Protein AF-A0A9W7L8W1-F1 (afdb_monomer)

Nearest PDB structures (foldseek):
  2pl2-assembly1_B  TM=4.412E-01  e=6.191E-02  Thermus thermophilus HB27
  3urz-assembly1_A  TM=3.511E-01  e=3.764E-01  Bacteroides ovatus ATCC 8483
  7mqa-assembly1_LP  TM=4.045E-01  e=1.669E+00  Homo sapiens
  7mq8-assembly1_LP  TM=3.317E-01  e=1.595E+00  Homo sapiens
  6xss-assembly1_A  TM=3.324E-01  e=4.304E+00  synthetic construct

Radius of gyration: 24.94 Å; Cα contacts (8 Å, |Δi|>4): 278; chains: 1; bounding box: 99×37×66 Å

Solvent-accessible surface area (backbone atoms only — not comparable to full-atom values): 12724 Å² total; per-residue (Å²): 138,84,82,84,84,82,84,79,81,94,82,85,88,86,86,85,85,76,86,76,77,72,82,76,53,65,66,60,54,40,50,50,50,16,48,43,28,36,64,75,62,61,30,25,57,61,12,26,57,37,45,68,72,42,82,90,55,42,91,48,55,65,41,20,52,20,18,43,63,52,66,39,17,62,61,13,29,54,38,36,57,46,26,37,77,78,46,74,48,52,35,61,52,43,53,50,28,49,31,18,42,20,64,60,37,78,84,48,53,74,72,42,64,81,63,49,65,84,25,87,67,34,86,51,62,60,43,37,53,48,54,49,48,54,53,55,45,70,72,45,90,44,73,69,59,32,53,49,52,55,52,54,54,57,59,74,43,70,90,53,53,49,58,51,41,24,52,45,27,38,54,51,13,45,50,24,59,27,66,70,60,58,48,93,89,52,36,23,67,58,24,38,52,50,17,56,65,26,68,45,35,47,52,25,52,52,31,44,77,69,73,38,84,82,31,56,66,68,54,38,52,49,51,43,52,60,76,72,112

Structure (mmCIF, N/CA/C/O backbone):
data_AF-A0A9W7L8W1-F1
#
_entry.id   AF-A0A9W7L8W1-F1
#
loop_
_atom_site.group_PDB
_atom_site.id
_atom_site.type_symbol
_atom_site.label_atom_id
_atom_site.label_alt_id
_atom_site.label_comp_id
_atom_site.label_asym_id
_atom_site.label_entity_id
_atom_site.label_seq_id
_atom_site.pdbx_PDB_ins_code
_atom_site.Cartn_x
_atom_site.Cartn_y
_atom_site.Cartn_z
_atom_site.occupancy
_atom_site.B_iso_or_equiv
_atom_site.auth_seq_id
_atom_site.auth_comp_id
_atom_site.auth_asym_id
_atom_site.auth_atom_id
_atom_site.pdbx_PDB_model_num
ATOM 1 N N . MET A 1 1 ? 77.232 10.282 -46.678 1.00 44.06 1 MET A N 1
ATOM 2 C CA . MET A 1 1 ? 76.289 10.206 -45.542 1.00 44.06 1 MET A CA 1
ATOM 3 C C . MET A 1 1 ? 74.908 10.545 -46.075 1.00 44.06 1 MET A C 1
ATOM 5 O O . MET A 1 1 ? 74.635 11.700 -46.360 1.00 44.06 1 MET A O 1
ATOM 9 N N . THR A 1 2 ? 74.105 9.524 -46.349 1.00 40.34 2 THR A N 1
ATOM 10 C CA . THR A 1 2 ? 72.733 9.606 -46.870 1.00 40.34 2 THR A CA 1
ATOM 11 C C . THR A 1 2 ? 71.745 9.760 -45.709 1.00 40.34 2 THR A C 1
ATOM 13 O O . THR A 1 2 ? 71.853 8.989 -44.756 1.00 40.34 2 THR A O 1
ATOM 16 N N . PRO A 1 3 ? 70.764 10.680 -45.752 1.00 49.34 3 PRO A N 1
ATOM 17 C CA . PRO A 1 3 ? 69.624 10.611 -44.853 1.00 49.34 3 PRO A CA 1
ATOM 18 C C . PRO A 1 3 ? 68.496 9.815 -45.524 1.00 49.34 3 PRO A C 1
ATOM 20 O O . PRO A 1 3 ? 68.076 10.115 -46.642 1.00 49.34 3 PRO A O 1
ATOM 23 N N . LEU A 1 4 ? 68.033 8.769 -44.841 1.00 42.44 4 LEU A N 1
ATOM 24 C CA . LEU A 1 4 ? 66.832 8.016 -45.196 1.00 42.44 4 LEU A CA 1
ATOM 25 C C . LEU A 1 4 ? 65.600 8.937 -45.119 1.00 42.44 4 LEU A C 1
ATOM 27 O O . LEU A 1 4 ? 65.299 9.474 -44.053 1.00 42.44 4 LEU A O 1
ATOM 31 N N . LEU A 1 5 ? 64.853 9.055 -46.220 1.00 43.47 5 LEU A N 1
ATOM 32 C CA . LEU A 1 5 ? 63.448 9.462 -46.197 1.00 43.47 5 LEU A CA 1
ATOM 33 C C . LEU A 1 5 ? 62.615 8.289 -45.654 1.00 43.47 5 LEU A C 1
ATOM 35 O O . LEU A 1 5 ? 62.534 7.248 -46.304 1.00 43.47 5 LEU A O 1
ATOM 39 N N . TYR A 1 6 ? 61.966 8.463 -44.503 1.00 41.06 6 TYR A N 1
ATOM 40 C CA . TYR A 1 6 ? 60.865 7.597 -44.077 1.00 41.06 6 TYR A CA 1
ATOM 41 C C . TYR A 1 6 ? 59.539 8.222 -44.519 1.00 41.06 6 TYR A C 1
ATOM 43 O O . TYR A 1 6 ? 59.112 9.247 -43.993 1.00 41.06 6 TYR A O 1
ATOM 51 N N . ILE A 1 7 ? 58.900 7.592 -45.502 1.00 44.59 7 ILE A N 1
ATOM 52 C CA . ILE A 1 7 ? 57.507 7.836 -45.883 1.00 44.59 7 ILE A CA 1
ATOM 53 C C . ILE A 1 7 ? 56.640 7.002 -44.930 1.00 44.59 7 ILE A C 1
ATOM 55 O O . ILE A 1 7 ? 56.707 5.775 -44.953 1.00 44.59 7 ILE A O 1
ATOM 59 N N . LEU A 1 8 ? 55.848 7.658 -44.079 1.00 41.31 8 LEU A N 1
ATOM 60 C CA . LEU A 1 8 ? 54.771 7.015 -43.317 1.00 41.31 8 LEU A CA 1
ATOM 61 C C . LEU A 1 8 ? 53.505 6.918 -44.194 1.00 41.31 8 LEU A C 1
ATOM 63 O O . LEU A 1 8 ? 53.200 7.875 -44.911 1.00 41.31 8 LEU A O 1
ATOM 67 N N . PRO A 1 9 ? 52.758 5.798 -44.157 1.00 42.72 9 PRO A N 1
ATOM 68 C CA . PRO A 1 9 ? 51.544 5.627 -44.948 1.00 42.72 9 PRO A CA 1
ATOM 69 C C . PRO A 1 9 ? 50.349 6.380 -44.327 1.00 42.72 9 PRO A C 1
ATOM 71 O O . PRO A 1 9 ? 50.259 6.490 -43.102 1.00 42.72 9 PRO A O 1
ATOM 74 N N . PRO A 1 10 ? 49.389 6.860 -45.141 1.00 51.00 10 PRO A N 1
ATOM 75 C CA . PRO A 1 10 ? 48.219 7.582 -44.666 1.00 51.00 10 PRO A CA 1
ATOM 76 C C . PRO A 1 10 ? 47.071 6.600 -44.420 1.00 51.00 10 PRO A C 1
ATOM 78 O O . PRO A 1 10 ? 46.218 6.429 -45.277 1.00 51.00 10 PRO A O 1
ATOM 81 N N . PHE A 1 11 ? 47.026 5.932 -43.271 1.00 47.84 11 PHE A N 1
ATOM 82 C CA . PHE A 1 11 ? 45.830 5.181 -42.872 1.00 47.84 11 PHE A CA 1
ATOM 83 C C . PHE A 1 11 ? 45.733 5.122 -41.353 1.00 47.84 11 PHE A C 1
ATOM 85 O O . PHE A 1 11 ? 46.395 4.303 -40.730 1.00 47.84 11 PHE A O 1
ATOM 92 N N . LEU A 1 12 ? 44.923 6.017 -40.778 1.00 43.88 12 LEU A N 1
ATOM 93 C CA . LEU A 1 12 ? 44.111 5.807 -39.566 1.00 43.88 12 LEU A CA 1
ATOM 94 C C . LEU A 1 12 ? 43.339 7.097 -39.240 1.00 43.88 12 LEU A C 1
ATOM 96 O O . LEU A 1 12 ? 43.462 7.700 -38.180 1.00 43.88 12 LEU A O 1
ATOM 100 N N . LEU A 1 13 ? 42.517 7.527 -40.194 1.00 51.22 13 LEU A N 1
ATOM 101 C CA . LEU A 1 13 ? 41.345 8.352 -39.923 1.00 51.22 13 LEU A CA 1
ATOM 102 C C . LEU A 1 13 ? 40.162 7.412 -40.129 1.00 51.22 13 LEU A C 1
ATOM 104 O O . LEU A 1 13 ? 39.875 7.098 -41.276 1.00 51.22 13 LEU A O 1
ATOM 108 N N . LEU A 1 14 ? 39.597 6.890 -39.033 1.00 49.00 14 LEU A N 1
ATOM 109 C CA . LEU A 1 14 ? 38.278 6.236 -38.889 1.00 49.00 14 LEU A CA 1
ATOM 110 C C . LEU A 1 14 ? 38.335 5.221 -37.736 1.00 49.00 14 LEU A C 1
ATOM 112 O O . LEU A 1 14 ? 38.478 4.031 -37.981 1.00 49.00 14 LEU A O 1
ATOM 116 N N . CYS A 1 15 ? 38.241 5.682 -36.484 1.00 43.81 15 CYS A N 1
ATOM 117 C CA . CYS A 1 15 ? 37.556 4.935 -35.414 1.00 43.81 15 CYS A CA 1
ATOM 118 C C . CYS A 1 15 ? 37.461 5.764 -34.119 1.00 43.81 15 CYS A C 1
ATOM 120 O O . CYS A 1 15 ? 37.978 5.379 -33.077 1.00 43.81 15 CYS A O 1
ATOM 122 N N . THR A 1 16 ? 36.828 6.936 -34.158 1.00 44.97 16 THR A N 1
ATOM 123 C CA . THR A 1 16 ? 36.435 7.638 -32.916 1.00 44.97 16 THR A CA 1
ATOM 124 C C . THR A 1 16 ? 34.926 7.829 -32.794 1.00 44.97 16 THR A C 1
ATOM 126 O O . THR A 1 16 ? 34.461 8.476 -31.863 1.00 44.97 16 THR A O 1
ATOM 129 N N . THR A 1 17 ? 34.135 7.203 -33.671 1.00 48.69 17 THR A N 1
ATOM 130 C CA . THR A 1 17 ? 32.667 7.333 -33.704 1.00 48.69 17 THR A CA 1
ATOM 131 C C . THR A 1 17 ? 31.898 6.101 -33.216 1.00 48.69 17 THR A C 1
ATOM 133 O O . THR A 1 17 ? 30.705 5.993 -33.474 1.00 48.69 17 THR A O 1
ATOM 136 N N . THR A 1 18 ? 32.527 5.187 -32.470 1.00 44.28 18 THR A N 1
ATOM 137 C CA . THR A 1 18 ? 31.855 3.960 -31.975 1.00 44.28 18 THR A CA 1
ATOM 138 C C . THR A 1 18 ? 32.047 3.662 -30.487 1.00 44.28 18 THR A C 1
ATOM 140 O O . THR A 1 18 ? 31.684 2.585 -30.031 1.00 44.28 18 THR A O 1
ATOM 143 N N . TYR A 1 19 ? 32.536 4.621 -29.696 1.00 39.69 19 TYR A N 1
ATOM 144 C CA . TYR A 1 19 ? 32.695 4.477 -28.237 1.00 39.69 19 TYR A CA 1
ATOM 145 C C . TYR A 1 19 ? 31.680 5.289 -27.413 1.00 39.69 19 TYR A C 1
ATOM 147 O O . TYR A 1 19 ? 31.926 5.614 -26.257 1.00 39.69 19 TYR A O 1
ATOM 155 N N . ALA A 1 20 ? 30.524 5.611 -27.999 1.00 39.53 20 ALA A N 1
ATOM 156 C CA . ALA A 1 20 ? 29.420 6.280 -27.306 1.00 39.53 20 ALA A CA 1
ATOM 157 C C . ALA A 1 20 ? 28.063 5.579 -27.512 1.00 39.53 20 ALA A C 1
ATOM 159 O O . ALA A 1 20 ? 27.013 6.203 -27.389 1.00 39.53 20 ALA A O 1
ATOM 160 N N . LEU A 1 21 ? 28.059 4.268 -27.782 1.00 40.59 21 LEU A N 1
ATOM 161 C CA . LEU A 1 21 ? 26.908 3.432 -27.434 1.00 40.59 21 LEU A CA 1
ATOM 162 C C . LEU A 1 21 ? 26.978 3.199 -25.924 1.00 40.59 21 LEU A C 1
ATOM 164 O O . LEU A 1 21 ? 27.575 2.242 -25.441 1.00 40.59 21 LEU A O 1
ATOM 168 N N . SER A 1 22 ? 26.435 4.176 -25.197 1.00 49.28 22 SER A N 1
ATOM 169 C CA . SER A 1 22 ? 25.956 4.044 -23.823 1.00 49.28 22 SER A CA 1
ATOM 170 C C . SER A 1 22 ? 25.424 2.629 -23.611 1.00 49.28 22 SER A C 1
ATOM 172 O O . SER A 1 22 ? 24.439 2.258 -24.245 1.00 49.28 22 SER A O 1
ATOM 174 N N . LEU A 1 23 ? 26.092 1.842 -22.766 1.00 49.25 23 LEU A N 1
ATOM 175 C CA . LEU A 1 23 ? 25.652 0.508 -22.365 1.00 49.25 23 LEU A CA 1
ATOM 176 C C . LEU A 1 23 ? 24.278 0.642 -21.697 1.00 49.25 23 LEU A C 1
ATOM 178 O O . LEU A 1 23 ? 24.193 0.917 -20.499 1.00 49.25 23 LEU A O 1
ATOM 182 N N . SER A 1 24 ? 23.199 0.495 -22.465 1.00 62.34 24 SER A N 1
ATOM 183 C CA . SER A 1 24 ? 21.874 0.289 -21.899 1.00 62.34 24 SER A CA 1
ATOM 184 C C . SER A 1 24 ? 21.938 -0.978 -21.053 1.00 62.34 24 SER A C 1
ATOM 186 O O . SER A 1 24 ? 22.414 -2.016 -21.508 1.00 62.34 24 SER A O 1
ATOM 188 N N . ASN A 1 25 ? 21.528 -0.886 -19.789 1.00 81.50 25 ASN A N 1
ATOM 189 C CA . ASN A 1 25 ? 21.299 -2.059 -18.956 1.00 81.50 25 ASN A CA 1
ATOM 190 C C . ASN A 1 25 ? 19.835 -2.463 -19.180 1.00 81.50 25 ASN A C 1
ATOM 192 O O . ASN A 1 25 ? 18.959 -1.787 -18.630 1.00 81.50 25 ASN A O 1
ATOM 196 N N . PRO A 1 26 ? 19.543 -3.519 -19.965 1.00 81.00 26 PRO A N 1
ATOM 197 C CA . PRO A 1 26 ? 18.170 -3.840 -20.351 1.00 81.00 26 PRO A CA 1
ATOM 198 C C . PRO A 1 26 ? 17.268 -4.069 -19.135 1.00 81.00 26 PRO A C 1
ATOM 200 O O . PRO A 1 26 ? 16.121 -3.640 -19.130 1.00 81.00 26 PRO A O 1
ATOM 203 N N . SER A 1 27 ? 17.801 -4.640 -18.049 1.00 90.56 27 SER A N 1
ATOM 204 C CA . SER A 1 27 ? 17.050 -4.831 -16.803 1.00 90.56 27 SER A CA 1
ATOM 205 C C . SER A 1 27 ? 16.648 -3.507 -16.147 1.00 90.56 27 SER A C 1
ATOM 207 O O . SER A 1 27 ? 15.552 -3.399 -15.604 1.00 90.56 27 SER A O 1
ATOM 209 N N . ALA A 1 28 ? 17.502 -2.480 -16.205 1.00 92.00 28 ALA A N 1
ATOM 210 C CA . ALA A 1 28 ? 17.177 -1.160 -15.662 1.00 92.00 28 ALA A CA 1
ATOM 211 C C . ALA A 1 28 ? 16.111 -0.445 -16.509 1.00 92.00 28 ALA A C 1
ATOM 213 O O . ALA A 1 28 ? 15.228 0.219 -15.967 1.00 92.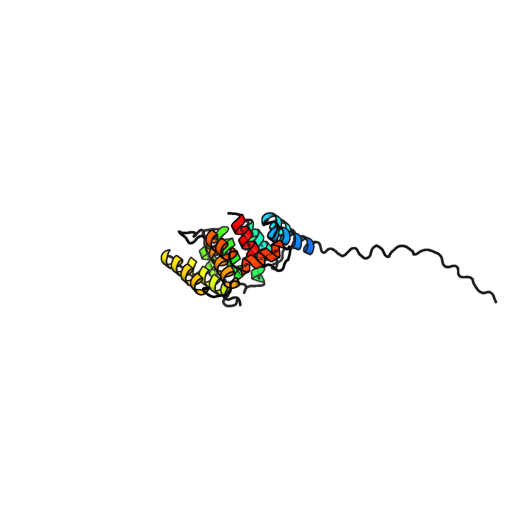00 28 ALA A O 1
ATOM 214 N N . GLU A 1 29 ? 16.161 -0.606 -17.833 1.00 94.88 29 GLU A N 1
ATOM 215 C CA . GLU A 1 29 ? 15.157 -0.057 -18.750 1.00 94.88 29 GLU A CA 1
ATOM 216 C C . GLU A 1 29 ? 13.801 -0.746 -18.596 1.00 94.88 29 GLU A C 1
ATOM 218 O O . GLU A 1 29 ? 12.775 -0.068 -18.517 1.00 94.88 29 GLU A O 1
ATOM 223 N N . THR A 1 30 ? 13.793 -2.074 -18.478 1.00 96.81 30 THR A N 1
ATOM 224 C CA . THR A 1 30 ? 12.586 -2.857 -18.200 1.00 96.81 30 THR A CA 1
ATOM 225 C C . THR A 1 30 ? 11.994 -2.489 -16.845 1.00 96.81 30 THR A C 1
ATOM 227 O O . THR A 1 30 ? 10.795 -2.238 -16.762 1.00 96.81 30 THR A O 1
ATOM 230 N N . TYR A 1 31 ? 12.815 -2.365 -15.795 1.00 96.44 31 TYR A N 1
ATOM 231 C CA . TYR A 1 31 ? 12.348 -1.919 -14.479 1.00 96.44 31 TYR A CA 1
ATOM 232 C C . TYR A 1 31 ? 11.708 -0.526 -14.542 1.00 96.44 31 TYR A C 1
ATOM 234 O O . TYR A 1 31 ? 10.627 -0.314 -13.995 1.00 96.44 31 TYR A O 1
ATOM 242 N N . ARG A 1 32 ? 12.344 0.427 -15.239 1.00 95.88 32 ARG A N 1
ATOM 243 C CA . ARG A 1 32 ? 11.785 1.773 -15.431 1.00 95.88 32 ARG A CA 1
ATOM 244 C C . ARG A 1 32 ? 10.472 1.730 -16.209 1.00 95.88 32 ARG A C 1
ATOM 246 O O . ARG A 1 32 ? 9.544 2.442 -15.854 1.00 95.88 32 ARG A O 1
ATOM 253 N N . SER A 1 33 ? 10.379 0.885 -17.230 1.00 97.44 33 SER A N 1
ATOM 254 C CA . SER A 1 33 ? 9.149 0.716 -18.011 1.00 97.44 33 SER A CA 1
ATOM 255 C C . SER A 1 33 ? 8.026 0.114 -17.162 1.00 97.44 33 SER A C 1
ATOM 257 O O . SER A 1 33 ? 6.894 0.574 -17.240 1.00 97.44 33 SER A O 1
ATOM 259 N N . ALA A 1 34 ? 8.340 -0.858 -16.298 1.00 97.94 34 ALA A N 1
ATOM 260 C CA . ALA A 1 34 ? 7.384 -1.426 -15.348 1.00 97.94 34 ALA A CA 1
ATOM 261 C C . ALA A 1 34 ? 6.878 -0.369 -14.354 1.00 97.94 34 ALA A C 1
ATOM 263 O O . ALA A 1 34 ? 5.677 -0.269 -14.108 1.00 97.94 34 ALA A O 1
ATOM 264 N N . TYR A 1 35 ? 7.788 0.462 -13.835 1.00 97.19 35 TYR A N 1
ATOM 265 C CA . TYR A 1 35 ? 7.440 1.596 -12.982 1.00 97.19 35 TYR A CA 1
ATOM 266 C C . TYR A 1 35 ? 6.547 2.602 -13.719 1.00 97.19 35 TYR A C 1
ATOM 268 O O . TYR A 1 35 ? 5.539 3.029 -13.164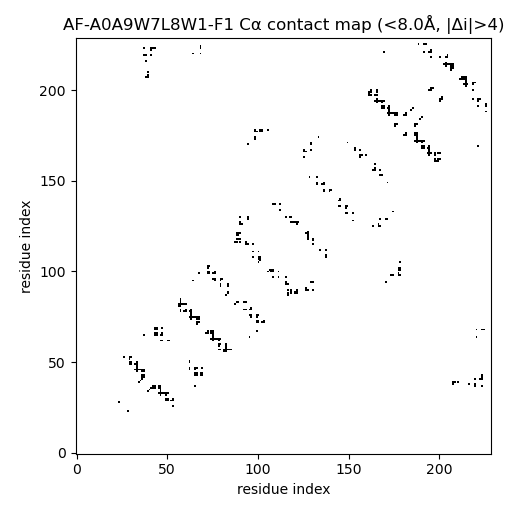 1.00 97.19 35 TYR A O 1
ATOM 276 N N . ASP A 1 36 ? 6.879 2.956 -14.964 1.00 96.88 36 ASP A N 1
ATOM 277 C CA . ASP A 1 36 ? 6.098 3.899 -15.769 1.00 96.88 36 ASP A CA 1
ATOM 278 C C . ASP A 1 36 ? 4.676 3.367 -16.035 1.00 96.88 36 ASP A C 1
ATOM 280 O O . ASP A 1 36 ? 3.706 4.113 -15.880 1.00 96.88 36 ASP A O 1
ATOM 284 N N . GLU A 1 37 ? 4.535 2.076 -16.364 1.00 97.81 37 GLU A N 1
ATOM 285 C CA . GLU A 1 37 ? 3.226 1.430 -16.528 1.00 97.81 37 GLU A CA 1
ATOM 286 C C . GLU A 1 37 ? 2.395 1.484 -15.240 1.00 97.81 37 GLU A C 1
ATOM 288 O O . GLU A 1 37 ? 1.201 1.782 -15.286 1.00 97.81 37 GLU A O 1
ATOM 293 N N . PHE A 1 38 ? 3.016 1.236 -14.085 1.00 97.88 38 PHE A N 1
ATOM 294 C CA . PHE A 1 38 ? 2.313 1.244 -12.803 1.00 97.88 38 PHE A CA 1
ATOM 295 C C . PHE A 1 38 ? 1.916 2.660 -12.367 1.00 97.88 38 PHE A C 1
ATOM 297 O O . PHE A 1 38 ? 0.767 2.905 -11.997 1.00 97.88 38 PHE A O 1
ATOM 304 N N . VAL A 1 39 ? 2.875 3.588 -12.408 1.00 96.94 39 VAL A N 1
ATOM 305 C CA . VAL A 1 39 ? 2.757 4.912 -11.788 1.00 96.94 39 VAL A CA 1
ATOM 306 C C . VAL A 1 39 ? 2.083 5.929 -12.694 1.00 96.94 39 VAL A C 1
ATOM 308 O O . VAL A 1 39 ? 1.257 6.702 -12.217 1.00 96.94 39 VAL A O 1
ATOM 311 N N . PHE A 1 40 ? 2.421 5.949 -13.984 1.00 94.75 40 PHE A N 1
ATOM 312 C CA . PHE A 1 40 ? 1.929 6.976 -14.908 1.00 94.75 40 PHE A CA 1
ATOM 313 C C . PHE A 1 40 ? 0.774 6.494 -15.783 1.00 94.75 40 PHE A C 1
ATOM 315 O O . PHE A 1 40 ? -0.070 7.305 -16.158 1.00 94.75 40 PHE A O 1
ATOM 322 N N . ASN A 1 41 ? 0.732 5.200 -16.110 1.00 95.38 41 ASN A N 1
ATOM 323 C CA . ASN A 1 41 ? -0.301 4.647 -16.991 1.00 95.38 41 ASN A CA 1
ATOM 324 C C . ASN A 1 41 ? -1.423 3.928 -16.227 1.00 95.38 41 ASN A C 1
ATOM 326 O O . ASN A 1 41 ? -2.381 3.486 -16.859 1.00 95.38 41 ASN A O 1
ATOM 330 N N . HIS A 1 42 ? -1.311 3.807 -14.897 1.00 96.50 42 HIS A N 1
ATOM 331 C CA . HIS A 1 42 ? -2.256 3.087 -14.033 1.00 96.50 42 HIS A CA 1
ATOM 332 C C . HIS A 1 42 ? -2.592 1.687 -14.567 1.00 96.50 42 HIS A C 1
ATOM 334 O O . HIS A 1 42 ? -3.747 1.257 -14.601 1.00 96.50 42 HIS A O 1
ATOM 340 N N . ASN A 1 43 ? -1.565 0.986 -15.055 1.00 97.50 43 ASN A N 1
ATOM 341 C CA . ASN A 1 43 ? -1.702 -0.305 -15.706 1.00 97.50 43 ASN A CA 1
ATOM 342 C C . ASN A 1 43 ? -0.917 -1.384 -14.947 1.00 97.50 43 ASN A C 1
ATOM 344 O O . ASN A 1 43 ? 0.166 -1.804 -15.370 1.00 97.50 43 ASN A O 1
ATOM 348 N N . PRO A 1 44 ? -1.463 -1.879 -13.822 1.00 97.94 44 PRO A N 1
ATOM 349 C CA . PRO A 1 44 ? -0.759 -2.829 -12.973 1.00 97.94 44 PRO A CA 1
ATOM 350 C C . PRO A 1 44 ? -0.530 -4.175 -13.671 1.00 97.94 44 PRO A C 1
ATOM 352 O O . PRO A 1 44 ? 0.441 -4.860 -13.362 1.00 97.94 44 PRO A O 1
ATOM 355 N N . LYS A 1 45 ? -1.373 -4.545 -14.647 1.00 98.06 45 LYS A N 1
ATOM 356 C CA . LYS A 1 45 ? -1.212 -5.781 -15.429 1.00 98.06 45 LYS A CA 1
ATOM 357 C C . LYS A 1 45 ? 0.013 -5.721 -16.338 1.00 98.06 45 LYS A C 1
ATOM 359 O O . LYS A 1 45 ? 0.815 -6.651 -16.333 1.00 98.06 45 LYS A O 1
ATOM 364 N N . ASN A 1 46 ? 0.185 -4.628 -17.083 1.00 98.38 46 ASN A N 1
ATOM 365 C CA . ASN A 1 46 ? 1.376 -4.446 -17.912 1.00 98.38 46 ASN A CA 1
ATOM 366 C C . ASN A 1 46 ? 2.637 -4.278 -17.059 1.00 98.38 46 ASN A C 1
ATOM 368 O O . ASN A 1 46 ? 3.670 -4.865 -17.378 1.00 98.38 46 ASN A O 1
ATOM 372 N N . ALA A 1 47 ? 2.548 -3.527 -15.957 1.00 98.44 47 ALA A N 1
ATOM 373 C CA . ALA A 1 47 ? 3.652 -3.387 -15.016 1.00 98.44 47 ALA A CA 1
ATOM 374 C C . ALA A 1 47 ? 4.106 -4.748 -14.470 1.00 98.44 47 ALA A C 1
ATOM 376 O O . ALA A 1 47 ? 5.299 -5.044 -14.483 1.00 98.44 47 ALA A O 1
ATOM 377 N N . LEU A 1 48 ? 3.161 -5.600 -14.052 1.00 98.62 48 LEU A N 1
ATOM 378 C CA . LEU A 1 48 ? 3.452 -6.954 -13.586 1.00 98.62 48 LEU A CA 1
ATOM 379 C C . LEU A 1 48 ? 4.153 -7.786 -14.664 1.00 98.62 48 LEU A C 1
ATOM 381 O O . LEU A 1 48 ? 5.187 -8.376 -14.376 1.00 98.62 48 LEU A O 1
ATOM 385 N N . ALA A 1 49 ? 3.655 -7.776 -15.904 1.00 98.56 49 ALA A N 1
ATOM 386 C CA . ALA A 1 49 ? 4.275 -8.518 -17.003 1.00 98.56 49 ALA A CA 1
ATOM 387 C C . ALA A 1 49 ? 5.726 -8.072 -17.271 1.00 98.56 49 ALA A C 1
ATOM 389 O O . ALA A 1 49 ? 6.598 -8.897 -17.546 1.00 98.56 49 ALA A O 1
ATOM 390 N N . LEU A 1 50 ? 6.010 -6.771 -17.155 1.00 98.50 50 LEU A N 1
ATOM 391 C CA . LEU A 1 50 ? 7.369 -6.246 -17.276 1.00 98.50 50 LEU A CA 1
ATOM 392 C C . LEU A 1 50 ? 8.238 -6.656 -16.082 1.00 98.50 50 LEU A C 1
ATOM 394 O O . LEU A 1 50 ? 9.373 -7.089 -16.285 1.00 98.50 50 LEU A O 1
ATOM 398 N N . TYR A 1 51 ? 7.718 -6.592 -14.855 1.00 98.31 51 TYR A N 1
ATOM 399 C CA . TYR A 1 51 ? 8.431 -7.083 -13.675 1.00 98.31 51 TYR A CA 1
ATOM 400 C C . TYR A 1 51 ? 8.715 -8.591 -13.742 1.00 98.31 51 TYR A C 1
ATOM 402 O O . TYR A 1 51 ? 9.802 -9.008 -13.356 1.00 98.31 51 TYR A O 1
ATOM 410 N N . ASP A 1 52 ? 7.795 -9.397 -14.277 1.00 98.06 52 ASP A N 1
ATOM 411 C CA . ASP A 1 52 ? 7.964 -10.844 -14.484 1.00 98.06 52 ASP A CA 1
ATOM 412 C C . ASP A 1 52 ? 9.051 -11.186 -15.509 1.00 98.06 52 ASP A C 1
ATOM 414 O O . ASP A 1 52 ? 9.618 -12.277 -15.474 1.00 98.06 52 ASP A O 1
ATOM 418 N N . SER A 1 53 ? 9.368 -10.256 -16.414 1.00 97.44 53 SER A N 1
ATOM 419 C CA . SER A 1 53 ? 10.463 -10.421 -17.375 1.00 97.44 53 SER A CA 1
ATOM 420 C C . SER A 1 53 ? 11.851 -10.136 -16.783 1.00 97.44 53 SER A C 1
ATOM 422 O O . SER A 1 53 ? 12.866 -10.442 -17.414 1.00 97.44 53 SER A O 1
ATOM 424 N N . LEU A 1 54 ? 11.919 -9.561 -15.576 1.00 96.88 54 LEU A N 1
ATOM 425 C CA . LEU A 1 54 ? 13.171 -9.367 -14.847 1.00 96.88 54 LEU A CA 1
ATOM 426 C C . LEU A 1 54 ? 13.585 -10.659 -14.122 1.00 96.88 54 LEU A C 1
ATOM 428 O O . LEU A 1 54 ? 12.734 -11.472 -13.758 1.00 96.88 54 LEU A O 1
ATOM 432 N N . PRO A 1 55 ? 14.886 -10.851 -13.835 1.00 96.00 55 PRO A N 1
ATOM 433 C CA . PRO A 1 55 ? 15.322 -11.929 -12.956 1.00 96.00 55 PRO A CA 1
ATOM 434 C C . PRO A 1 55 ? 14.603 -11.868 -11.596 1.00 96.00 55 PRO A C 1
ATOM 436 O O . PRO A 1 55 ? 14.544 -10.785 -11.001 1.00 96.00 55 PRO A O 1
ATOM 439 N N . PRO A 1 56 ? 14.104 -13.001 -11.063 1.00 93.69 56 PRO A N 1
ATOM 440 C CA . PRO A 1 56 ? 13.472 -13.032 -9.751 1.00 93.69 56 PRO A CA 1
ATOM 441 C C . PRO A 1 56 ? 14.394 -12.459 -8.675 1.00 93.69 56 PRO A C 1
ATOM 443 O O . PRO A 1 56 ? 15.560 -12.841 -8.568 1.00 93.69 56 PRO A O 1
ATOM 446 N N . SER A 1 57 ? 13.860 -11.559 -7.856 1.00 94.19 57 SER A N 1
ATOM 447 C CA . SER A 1 57 ? 14.610 -10.891 -6.797 1.00 94.19 57 SER A CA 1
ATOM 448 C C . SER A 1 57 ? 13.710 -10.677 -5.584 1.00 94.19 57 SER A C 1
ATOM 450 O O . SER A 1 57 ? 12.554 -10.283 -5.774 1.00 94.19 57 SER A O 1
ATOM 452 N N . PRO A 1 58 ? 14.205 -10.907 -4.353 1.00 92.50 58 PRO A N 1
ATOM 453 C CA . PRO A 1 58 ? 13.435 -10.584 -3.161 1.00 92.50 58 PRO A CA 1
ATOM 454 C C . PRO A 1 58 ? 13.173 -9.074 -3.095 1.00 92.50 58 PRO A C 1
ATOM 456 O O . PRO A 1 58 ? 12.029 -8.683 -2.942 1.00 92.50 58 PRO A O 1
ATOM 459 N N . TYR A 1 59 ? 14.174 -8.251 -3.435 1.00 91.94 59 TYR A N 1
ATOM 460 C CA . TYR A 1 59 ? 14.127 -6.782 -3.418 1.00 91.94 59 TYR A CA 1
ATOM 461 C C . TYR A 1 59 ? 13.160 -6.131 -4.425 1.00 91.94 59 TYR A C 1
ATOM 463 O O . TYR A 1 59 ? 13.123 -4.905 -4.529 1.00 91.94 59 TYR A O 1
ATOM 471 N N . LEU A 1 60 ? 12.428 -6.918 -5.221 1.00 94.50 60 LEU A N 1
ATOM 472 C CA . LEU A 1 60 ? 11.482 -6.429 -6.225 1.00 94.50 60 LEU A CA 1
ATOM 473 C C . LEU A 1 60 ? 10.061 -6.340 -5.646 1.00 94.50 60 LEU A C 1
ATOM 475 O O . LEU A 1 60 ? 9.098 -6.843 -6.224 1.00 94.50 60 LEU A O 1
ATOM 479 N N . TRP A 1 61 ? 9.916 -5.707 -4.485 1.00 93.38 61 TRP A N 1
ATOM 480 C CA . TRP A 1 61 ? 8.637 -5.576 -3.779 1.00 93.38 61 TRP A CA 1
ATOM 481 C C . TRP A 1 61 ? 7.554 -4.864 -4.615 1.00 93.38 61 TRP A C 1
ATOM 483 O O . TRP A 1 61 ? 6.369 -5.174 -4.475 1.00 93.38 61 TRP A O 1
ATOM 493 N N . GLN A 1 62 ? 7.929 -3.997 -5.571 1.00 96.94 62 GLN A N 1
ATOM 494 C CA . GLN A 1 62 ? 6.980 -3.360 -6.501 1.00 96.94 62 GLN A CA 1
ATOM 495 C C . GLN A 1 62 ? 6.232 -4.384 -7.359 1.00 96.94 62 GLN A C 1
ATOM 497 O O . GLN A 1 62 ? 5.063 -4.174 -7.678 1.00 96.94 62 GLN A O 1
ATOM 502 N N . ARG A 1 63 ? 6.865 -5.520 -7.688 1.00 98.06 63 ARG A N 1
ATOM 503 C CA . ARG A 1 63 ? 6.209 -6.630 -8.390 1.00 98.06 63 ARG A CA 1
ATOM 504 C C . ARG A 1 63 ? 5.056 -7.202 -7.569 1.00 98.06 63 ARG A C 1
ATOM 506 O O . ARG A 1 63 ? 4.009 -7.506 -8.131 1.00 98.06 63 ARG A O 1
ATOM 513 N N . GLY A 1 64 ? 5.224 -7.312 -6.250 1.00 97.81 64 GLY A N 1
ATOM 514 C CA . GLY A 1 64 ? 4.188 -7.807 -5.341 1.00 97.81 64 GLY A CA 1
ATOM 515 C C . GLY A 1 64 ? 2.981 -6.872 -5.298 1.00 97.81 64 GLY A C 1
ATOM 516 O O . GLY A 1 64 ? 1.840 -7.320 -5.395 1.00 97.81 64 GLY A O 1
ATOM 517 N N . LEU A 1 65 ? 3.229 -5.561 -5.256 1.00 98.12 65 LEU A N 1
ATOM 518 C CA . LEU A 1 65 ? 2.179 -4.539 -5.301 1.00 98.12 65 LEU A CA 1
ATOM 519 C C . LEU A 1 65 ? 1.481 -4.478 -6.667 1.00 98.12 65 LEU A C 1
ATOM 521 O O . LEU A 1 65 ? 0.254 -4.376 -6.721 1.00 98.12 65 LEU A O 1
ATOM 525 N N . ALA A 1 66 ? 2.234 -4.600 -7.766 1.00 98.38 66 ALA A N 1
ATOM 526 C CA . ALA A 1 66 ? 1.677 -4.711 -9.113 1.00 98.38 66 ALA A CA 1
ATOM 527 C C . ALA A 1 66 ? 0.778 -5.947 -9.244 1.00 98.38 66 ALA A C 1
ATOM 529 O O . ALA A 1 66 ? -0.346 -5.831 -9.729 1.00 98.38 66 ALA A O 1
ATOM 530 N N . ALA A 1 67 ? 1.220 -7.098 -8.729 1.00 98.44 67 ALA A N 1
ATOM 531 C CA . ALA A 1 67 ? 0.423 -8.318 -8.677 1.00 98.44 67 ALA A CA 1
ATOM 532 C C . ALA A 1 67 ? -0.869 -8.135 -7.869 1.00 98.44 67 ALA A C 1
ATOM 534 O O . ALA A 1 67 ? -1.949 -8.464 -8.364 1.00 98.44 67 ALA A O 1
ATOM 535 N N . TYR A 1 68 ? -0.793 -7.532 -6.679 1.00 97.94 68 TYR A N 1
ATOM 536 C CA . TYR A 1 68 ? -1.974 -7.236 -5.865 1.00 97.94 68 TYR A CA 1
ATOM 537 C C . TYR A 1 68 ? -2.975 -6.348 -6.621 1.00 97.94 68 TYR A C 1
ATOM 539 O O . TYR A 1 68 ? -4.150 -6.700 -6.755 1.00 97.94 68 TYR A O 1
ATOM 547 N N . CYS A 1 69 ? -2.502 -5.240 -7.200 1.00 97.50 69 CYS A N 1
ATOM 548 C CA . CYS A 1 69 ? -3.338 -4.309 -7.962 1.00 97.50 69 CYS A CA 1
ATOM 549 C C . CYS A 1 69 ? -3.893 -4.933 -9.253 1.00 97.50 69 CYS A C 1
ATOM 551 O O . CYS A 1 69 ? -4.990 -4.577 -9.681 1.00 97.50 69 CYS A O 1
ATOM 553 N N . ALA A 1 70 ? -3.188 -5.896 -9.854 1.00 97.44 70 ALA A N 1
ATOM 554 C CA . ALA A 1 70 ? -3.653 -6.678 -10.999 1.00 97.44 70 ALA A CA 1
ATOM 555 C C . ALA A 1 70 ? -4.675 -7.768 -10.614 1.00 97.44 70 ALA A C 1
AT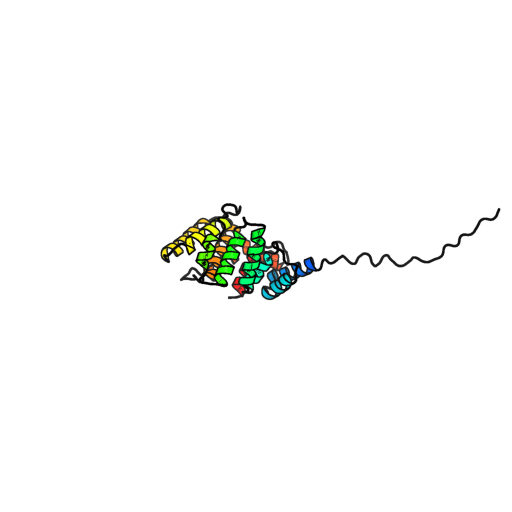OM 557 O O . ALA A 1 70 ? -5.390 -8.274 -11.481 1.00 97.44 70 ALA A O 1
ATOM 558 N N . GLY A 1 71 ? -4.838 -8.070 -9.319 1.00 95.94 71 GLY A N 1
ATOM 559 C CA . GLY A 1 71 ? -5.696 -9.149 -8.812 1.00 95.94 71 GLY A CA 1
ATOM 560 C C . GLY A 1 71 ? -5.030 -10.526 -8.835 1.00 95.94 71 GLY A C 1
ATOM 561 O O . GLY A 1 71 ? -5.694 -11.529 -8.594 1.00 95.94 71 GLY A O 1
ATOM 562 N N . GLU A 1 72 ? -3.726 -10.575 -9.092 1.00 97.12 72 GLU A N 1
ATOM 563 C CA . GLU A 1 72 ? -2.902 -11.784 -9.097 1.00 97.12 72 GLU A CA 1
ATOM 564 C C . GLU A 1 72 ? -2.404 -12.070 -7.671 1.00 97.12 72 GLU A C 1
ATOM 566 O O . GLU A 1 72 ? -1.215 -12.001 -7.355 1.00 97.12 72 GLU A O 1
ATOM 571 N N . TYR A 1 73 ? -3.342 -12.329 -6.758 1.00 95.56 73 TYR A N 1
ATOM 572 C CA . TYR A 1 73 ? -3.067 -12.341 -5.319 1.00 95.56 73 TYR A CA 1
ATOM 573 C C . TYR A 1 73 ? -2.093 -13.440 -4.878 1.00 95.56 73 TYR A C 1
ATOM 575 O O . TYR A 1 73 ? -1.279 -13.202 -3.989 1.00 95.56 73 TYR A O 1
ATOM 583 N N . LEU A 1 74 ? -2.121 -14.621 -5.504 1.00 95.19 74 LEU A N 1
ATOM 584 C CA . LEU A 1 74 ? -1.146 -15.683 -5.213 1.00 95.19 74 LEU A CA 1
ATOM 585 C C . LEU A 1 74 ? 0.277 -15.257 -5.599 1.00 95.19 74 LEU A C 1
ATOM 587 O O . LEU A 1 74 ? 1.198 -15.415 -4.801 1.00 95.19 74 LEU A O 1
ATOM 591 N N . THR A 1 75 ? 0.436 -14.623 -6.761 1.00 96.75 75 THR A N 1
ATOM 592 C CA . THR A 1 75 ? 1.712 -14.056 -7.222 1.00 96.75 75 THR A CA 1
ATOM 593 C C . THR A 1 75 ? 2.236 -12.990 -6.257 1.00 96.75 75 THR A C 1
ATOM 595 O O . THR A 1 75 ? 3.431 -12.949 -5.959 1.00 96.75 75 THR A O 1
ATOM 598 N N . ALA A 1 76 ? 1.344 -12.150 -5.721 1.00 96.94 76 ALA A N 1
ATOM 599 C CA . ALA A 1 76 ? 1.695 -11.165 -4.702 1.00 96.94 76 ALA A CA 1
ATOM 600 C C . ALA A 1 76 ? 2.184 -11.834 -3.403 1.00 96.94 76 ALA A C 1
ATOM 602 O O . ALA A 1 76 ? 3.243 -11.473 -2.890 1.00 96.94 76 ALA A O 1
ATOM 603 N N . VAL A 1 77 ? 1.471 -12.858 -2.908 1.00 93.69 77 VAL A N 1
ATOM 604 C CA . VAL A 1 77 ? 1.883 -13.640 -1.724 1.00 93.69 77 VAL A CA 1
ATOM 605 C C . VAL A 1 77 ? 3.273 -14.244 -1.912 1.00 93.69 77 VAL A C 1
ATOM 607 O O . VAL A 1 77 ? 4.106 -14.163 -1.009 1.00 93.69 77 VAL A O 1
ATOM 610 N N . GLU A 1 78 ? 3.543 -14.845 -3.069 1.00 94.50 78 GLU A N 1
ATOM 611 C CA . GLU A 1 78 ? 4.850 -15.430 -3.373 1.00 94.50 78 GLU A CA 1
ATOM 612 C C . GLU A 1 78 ? 5.969 -14.385 -3.336 1.00 94.50 78 GLU A C 1
ATOM 614 O O . GLU A 1 78 ? 7.023 -14.648 -2.752 1.00 94.50 78 GLU A O 1
ATOM 619 N N . GLN A 1 79 ? 5.729 -13.189 -3.886 1.00 96.12 79 GLN A N 1
ATOM 620 C CA . GLN A 1 79 ? 6.707 -12.102 -3.866 1.00 96.12 79 GLN A CA 1
ATOM 621 C C . GLN A 1 79 ? 6.986 -11.602 -2.443 1.00 96.12 79 GLN A C 1
ATOM 623 O O . GLN A 1 79 ? 8.151 -11.522 -2.058 1.00 96.12 79 GLN A O 1
ATOM 628 N N . PHE A 1 80 ? 5.958 -11.314 -1.637 1.00 92.75 80 PHE A N 1
ATOM 629 C CA . PHE A 1 80 ? 6.163 -10.818 -0.268 1.00 92.75 80 PHE A CA 1
ATOM 630 C C . PHE A 1 80 ? 6.807 -11.873 0.640 1.00 92.75 80 PHE A C 1
ATOM 632 O O . PHE A 1 80 ? 7.657 -11.557 1.468 1.00 92.75 80 PHE A O 1
ATOM 639 N N . ARG A 1 81 ? 6.496 -13.161 0.440 1.00 90.88 81 ARG A N 1
ATOM 640 C CA . ARG A 1 81 ? 7.211 -14.252 1.123 1.00 90.88 81 ARG A CA 1
ATOM 641 C C . ARG A 1 81 ? 8.659 -14.381 0.675 1.00 90.88 81 ARG A C 1
ATOM 643 O O 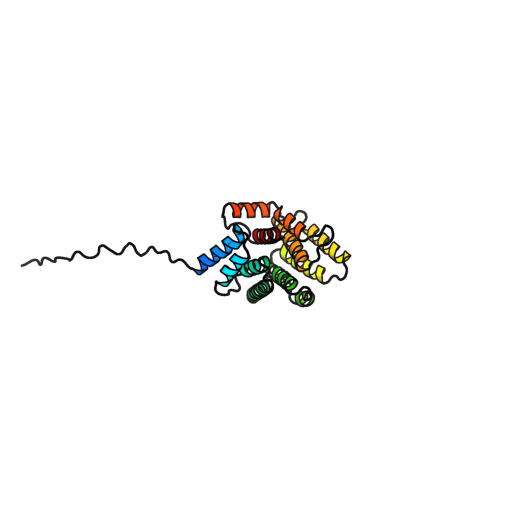. ARG A 1 81 ? 9.484 -14.862 1.453 1.00 90.88 81 ARG A O 1
ATOM 650 N N . PHE A 1 82 ? 8.970 -14.029 -0.571 1.00 92.31 82 PHE A N 1
ATOM 651 C CA . PHE A 1 82 ? 10.342 -14.024 -1.056 1.00 92.31 82 PHE A CA 1
ATOM 652 C C . PHE A 1 82 ? 11.144 -12.880 -0.428 1.00 92.31 82 PHE A C 1
ATOM 654 O O . PHE A 1 82 ? 12.241 -13.149 0.063 1.00 92.31 82 PHE A O 1
ATOM 661 N N . ASP A 1 83 ? 10.582 -11.668 -0.349 1.00 88.25 83 ASP A N 1
ATOM 662 C CA . ASP A 1 83 ? 11.220 -10.531 0.332 1.00 88.25 83 ASP A CA 1
ATOM 663 C C . ASP A 1 83 ? 11.443 -10.817 1.829 1.00 88.25 83 ASP A C 1
ATOM 665 O O . ASP A 1 83 ? 12.572 -10.813 2.323 1.00 88.25 83 ASP A O 1
ATOM 669 N N . LYS A 1 84 ? 10.407 -11.273 2.538 1.00 86.50 84 LYS A N 1
ATOM 670 C CA . LYS A 1 84 ? 10.462 -11.571 3.980 1.00 86.50 84 LYS A CA 1
ATOM 671 C C . LYS A 1 84 ? 11.577 -12.539 4.403 1.00 86.50 84 LYS A C 1
ATOM 673 O O . LYS A 1 84 ? 12.021 -12.494 5.552 1.00 86.50 84 LYS A O 1
ATOM 678 N N . LYS A 1 85 ? 12.061 -13.415 3.507 1.00 87.12 85 LYS A N 1
ATOM 679 C CA . LYS A 1 85 ? 13.216 -14.299 3.781 1.00 87.12 85 LYS A CA 1
ATOM 680 C C . LYS A 1 85 ? 14.505 -13.521 4.052 1.00 87.12 85 LYS A C 1
ATOM 682 O O . LYS A 1 85 ? 15.367 -14.032 4.762 1.00 87.12 85 LYS A O 1
ATOM 687 N N . ILE A 1 86 ? 14.640 -12.323 3.488 1.00 86.12 86 ILE A N 1
ATOM 688 C CA . ILE A 1 86 ? 15.791 -11.436 3.680 1.00 86.12 86 ILE A CA 1
ATOM 689 C C . ILE A 1 86 ? 15.466 -10.235 4.580 1.00 86.12 86 ILE A C 1
ATOM 691 O O . ILE A 1 86 ? 16.369 -9.738 5.251 1.00 86.12 86 ILE A O 1
ATOM 695 N N . ASN A 1 87 ? 14.199 -9.807 4.649 1.00 75.69 87 ASN A N 1
ATOM 696 C CA . ASN A 1 87 ? 13.755 -8.624 5.390 1.00 75.69 87 ASN A CA 1
ATOM 697 C C . ASN A 1 87 ? 12.620 -8.940 6.383 1.00 75.69 87 ASN A C 1
ATOM 699 O O . ASN A 1 87 ? 11.537 -8.363 6.366 1.00 75.69 87 ASN A O 1
ATOM 703 N N . GLY A 1 88 ? 12.862 -9.869 7.308 1.00 72.12 88 GLY A N 1
ATOM 704 C CA . GLY A 1 88 ? 11.825 -10.350 8.235 1.00 72.12 88 GLY A CA 1
ATOM 705 C C . GLY A 1 88 ? 11.259 -9.322 9.234 1.00 72.12 88 GLY A C 1
ATOM 706 O O . GLY A 1 88 ? 10.410 -9.691 10.044 1.00 72.12 88 GLY A O 1
ATOM 707 N N . ASN A 1 89 ? 11.731 -8.070 9.226 1.00 74.75 89 ASN A N 1
ATOM 708 C CA . ASN A 1 89 ? 11.285 -7.015 10.143 1.00 74.75 89 ASN A CA 1
ATOM 709 C C . ASN A 1 89 ? 10.358 -5.975 9.486 1.00 74.75 89 ASN A C 1
ATOM 711 O O . ASN A 1 89 ? 9.906 -5.080 10.201 1.00 74.75 89 ASN A O 1
ATOM 715 N N . ASP A 1 90 ? 10.073 -6.066 8.183 1.00 83.56 90 ASP A N 1
ATOM 716 C CA . ASP A 1 90 ? 9.204 -5.100 7.507 1.00 83.56 90 ASP A CA 1
ATOM 717 C C . ASP A 1 90 ? 7.724 -5.375 7.808 1.00 83.56 90 ASP A C 1
ATOM 719 O O . ASP A 1 90 ? 7.143 -6.399 7.421 1.00 83.56 90 ASP A O 1
ATOM 723 N N . GLY A 1 91 ? 7.109 -4.467 8.569 1.00 88.12 91 GLY A N 1
ATOM 724 C CA . GLY A 1 91 ? 5.695 -4.576 8.900 1.00 88.12 91 GLY A CA 1
ATOM 725 C C . GLY A 1 91 ? 4.795 -4.308 7.699 1.00 88.12 91 GLY A C 1
ATOM 726 O O . GLY A 1 91 ? 3.738 -4.922 7.598 1.00 88.12 91 GLY A O 1
ATOM 727 N N . GLU A 1 92 ? 5.216 -3.453 6.768 1.00 91.69 92 GLU A N 1
ATOM 728 C CA . GLU A 1 92 ? 4.408 -3.076 5.611 1.00 91.69 92 GLU A CA 1
ATOM 729 C C . GLU A 1 92 ? 4.243 -4.258 4.660 1.00 91.69 92 GLU A C 1
ATOM 731 O O . GLU A 1 92 ? 3.123 -4.604 4.288 1.00 91.69 92 GLU A O 1
ATOM 736 N N . GLU A 1 93 ? 5.330 -4.955 4.343 1.00 89.50 93 GLU A N 1
ATOM 737 C CA . GLU A 1 93 ? 5.262 -6.162 3.516 1.00 89.50 93 GLU A CA 1
ATOM 738 C C . GLU A 1 93 ? 4.442 -7.272 4.172 1.00 89.50 93 GLU A C 1
ATOM 740 O O . GLU A 1 93 ? 3.739 -8.015 3.490 1.00 89.50 93 GLU A O 1
ATOM 745 N N . SER A 1 94 ? 4.464 -7.357 5.504 1.00 88.81 94 SER A N 1
ATOM 746 C CA . SER A 1 94 ? 3.631 -8.304 6.248 1.00 88.81 94 SER A CA 1
ATOM 747 C C . SER A 1 94 ? 2.136 -7.981 6.131 1.00 88.81 94 SER A C 1
ATOM 749 O O . SER A 1 94 ? 1.320 -8.901 6.028 1.00 88.81 94 SER A O 1
ATOM 751 N N . LEU A 1 95 ? 1.767 -6.694 6.111 1.00 92.81 95 LEU A N 1
ATOM 752 C CA . LEU A 1 95 ? 0.391 -6.245 5.862 1.00 92.81 95 LEU A CA 1
ATOM 753 C C . LEU A 1 95 ? -0.043 -6.567 4.423 1.00 92.81 95 LEU A C 1
ATOM 755 O O . LEU A 1 95 ? -1.152 -7.060 4.212 1.00 92.81 95 LEU A O 1
ATOM 759 N N . TRP A 1 96 ? 0.839 -6.374 3.439 1.00 94.44 96 TRP A N 1
ATOM 760 C CA . TRP A 1 96 ? 0.560 -6.729 2.045 1.00 94.44 96 TRP A CA 1
ATOM 761 C C . TRP A 1 96 ? 0.483 -8.244 1.808 1.00 94.44 96 TRP A C 1
ATOM 763 O O . TRP A 1 96 ? -0.393 -8.704 1.070 1.00 94.44 96 TRP A O 1
ATOM 773 N N . GLU A 1 97 ? 1.332 -9.041 2.464 1.00 91.62 97 GLU A N 1
ATOM 774 C CA . GLU A 1 97 ? 1.258 -10.507 2.450 1.00 91.62 97 GLU A CA 1
ATOM 775 C C . GLU A 1 97 ? -0.080 -10.983 3.045 1.00 91.62 97 GLU A C 1
ATOM 777 O O . GLU A 1 97 ? -0.739 -11.847 2.455 1.00 91.62 97 GLU A O 1
ATOM 782 N N . PHE A 1 98 ? -0.522 -10.386 4.164 1.00 91.38 98 PHE A N 1
ATOM 783 C CA . PHE A 1 98 ? -1.836 -10.662 4.758 1.00 91.38 98 PHE A CA 1
ATOM 784 C C . PHE A 1 98 ? -2.962 -10.344 3.776 1.00 91.38 98 PHE A C 1
ATOM 786 O O . PHE A 1 98 ? -3.826 -11.190 3.532 1.00 91.38 98 PHE A O 1
ATOM 793 N N . ALA A 1 99 ? -2.960 -9.132 3.216 1.00 93.00 99 ALA A N 1
ATOM 794 C CA . ALA A 1 99 ? -4.031 -8.668 2.348 1.00 93.00 99 ALA A CA 1
ATOM 795 C C . ALA A 1 99 ? -4.139 -9.547 1.097 1.00 93.00 99 ALA A C 1
ATOM 797 O O . ALA A 1 99 ? -5.227 -9.997 0.738 1.00 93.00 99 ALA A O 1
ATOM 798 N N . SER A 1 100 ? -2.998 -9.861 0.480 1.00 94.12 100 SER A N 1
ATOM 799 C CA . SER A 1 100 ? -2.915 -10.748 -0.682 1.00 94.12 100 SER A CA 1
ATOM 800 C C . S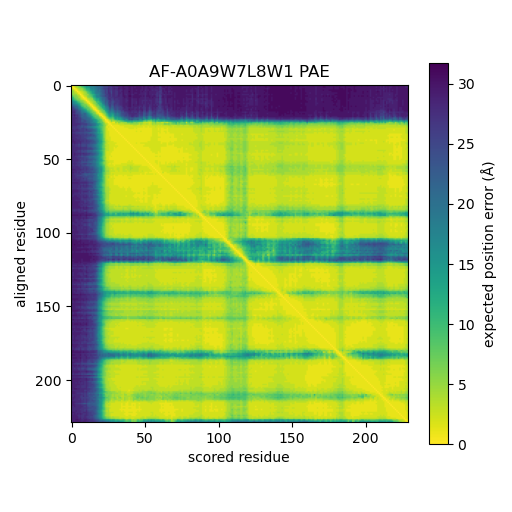ER A 1 100 ? -3.407 -12.157 -0.347 1.00 94.12 100 SER A C 1
ATOM 802 O O . SER A 1 100 ? -4.215 -12.724 -1.077 1.00 94.12 100 SER A O 1
ATOM 804 N N . SER A 1 101 ? -2.986 -12.712 0.792 1.00 91.31 101 SER A N 1
ATOM 805 C CA . SER A 1 101 ? -3.421 -14.044 1.231 1.00 91.31 101 SER A CA 1
ATOM 806 C C . SER A 1 101 ? -4.929 -14.097 1.475 1.00 91.31 101 SER A C 1
ATOM 808 O O . SER A 1 101 ? -5.585 -15.048 1.054 1.00 91.31 101 SER A O 1
ATOM 810 N N . SER A 1 102 ? -5.488 -13.066 2.112 1.00 90.19 102 SER A N 1
ATOM 811 C CA . SER A 1 102 ? -6.924 -12.973 2.393 1.00 90.19 102 SER A CA 1
ATOM 812 C C . SER A 1 102 ? -7.749 -12.872 1.109 1.00 90.19 102 SER A C 1
ATOM 814 O O . SER A 1 102 ? -8.750 -13.571 0.977 1.00 90.19 102 SER A O 1
ATOM 816 N N . LYS A 1 103 ? -7.296 -12.101 0.109 1.00 91.00 103 LYS A N 1
ATOM 817 C CA . LYS A 1 103 ? -7.964 -12.040 -1.203 1.00 91.00 103 LYS A CA 1
ATOM 818 C C . LYS A 1 103 ? -7.815 -13.344 -2.001 1.00 91.00 103 LYS A C 1
ATOM 820 O O . LYS A 1 103 ? -8.746 -13.726 -2.704 1.00 91.00 103 LYS A O 1
ATOM 825 N N . ALA A 1 104 ? -6.679 -14.039 -1.891 1.00 90.75 104 ALA A N 1
ATOM 826 C CA . ALA A 1 104 ? -6.452 -15.321 -2.566 1.00 90.75 104 ALA A CA 1
ATOM 827 C C . ALA A 1 104 ? -7.291 -16.467 -1.971 1.00 90.75 104 ALA A C 1
ATOM 829 O O . ALA A 1 104 ? -7.735 -17.355 -2.698 1.00 90.75 104 ALA A O 1
ATOM 830 N N . ALA A 1 105 ? -7.503 -16.458 -0.653 1.00 84.69 105 ALA A N 1
ATOM 831 C CA . ALA A 1 105 ? -8.275 -17.463 0.065 1.00 84.69 105 ALA A CA 1
ATOM 832 C C . ALA A 1 105 ? -9.037 -16.823 1.250 1.00 84.69 105 ALA A C 1
ATOM 834 O O . ALA A 1 105 ? -8.548 -16.829 2.383 1.00 84.69 105 ALA A O 1
ATOM 835 N N . PRO A 1 106 ? -10.278 -16.341 1.032 1.00 68.19 106 PRO A N 1
ATOM 836 C CA . PRO A 1 106 ? -11.052 -15.576 2.025 1.00 68.19 106 PRO A CA 1
ATOM 837 C C . PRO A 1 106 ? -11.287 -16.266 3.381 1.00 68.19 106 PRO A C 1
ATOM 839 O O . PRO A 1 106 ? -11.585 -15.607 4.371 1.00 68.19 106 PRO A O 1
ATOM 842 N N . ASN A 1 107 ? -11.103 -17.589 3.461 1.00 62.28 107 ASN A N 1
ATOM 843 C CA . ASN A 1 107 ? -11.308 -18.379 4.679 1.00 62.28 107 ASN A CA 1
ATOM 844 C C . ASN A 1 107 ? -10.005 -18.791 5.395 1.00 62.28 107 ASN A C 1
ATOM 846 O O . ASN A 1 107 ? -10.069 -19.487 6.408 1.00 62.28 107 ASN A O 1
ATOM 850 N N . SER A 1 108 ? -8.819 -18.393 4.909 1.00 60.84 108 SER A N 1
ATOM 851 C CA . SER A 1 108 ? -7.531 -18.797 5.508 1.00 60.84 108 SER A CA 1
ATOM 852 C C . SER A 1 108 ? -6.939 -17.808 6.520 1.00 60.84 108 SER A C 1
ATOM 854 O O . SER A 1 108 ? -5.876 -18.082 7.078 1.00 60.84 108 SER A O 1
ATOM 856 N N . GLY A 1 109 ? -7.609 -16.680 6.797 1.00 56.06 109 GLY A N 1
ATOM 857 C CA . GLY A 1 109 ? -7.070 -15.583 7.620 1.00 56.06 109 GLY A CA 1
ATOM 858 C C . GLY A 1 109 ? -6.563 -15.999 9.011 1.00 56.06 109 GLY A C 1
ATOM 859 O O . GLY A 1 109 ? -5.563 -15.468 9.492 1.00 56.06 109 GLY A O 1
ATOM 860 N N . ALA A 1 110 ? -7.167 -17.023 9.627 1.00 53.81 110 ALA A N 1
ATOM 861 C CA . ALA A 1 110 ? -6.734 -17.554 10.923 1.00 53.81 110 ALA A CA 1
ATOM 862 C C . ALA A 1 110 ? -5.330 -18.194 10.890 1.00 53.81 110 ALA A C 1
ATOM 864 O O . ALA A 1 110 ? -4.582 -18.066 11.856 1.00 53.81 110 ALA A O 1
ATOM 865 N N . SER A 1 111 ? -4.939 -18.829 9.777 1.00 58.78 111 SER A N 1
ATOM 866 C CA . SER A 1 111 ? -3.592 -19.398 9.607 1.00 58.78 111 SER A CA 1
ATOM 867 C C . SER A 1 111 ? -2.523 -18.318 9.412 1.00 58.78 111 SER A C 1
ATOM 869 O O . SER A 1 111 ? -1.333 -18.596 9.563 1.00 58.78 111 SER A O 1
ATOM 871 N N . PHE A 1 112 ? -2.931 -17.098 9.056 1.00 59.84 112 PHE A N 1
ATOM 872 C CA . PHE A 1 112 ? -2.022 -15.986 8.816 1.00 59.84 112 PHE A CA 1
ATOM 873 C C . PHE A 1 112 ? -1.767 -15.155 10.077 1.00 59.84 112 PHE A C 1
ATOM 875 O O . PHE A 1 112 ? -0.690 -14.5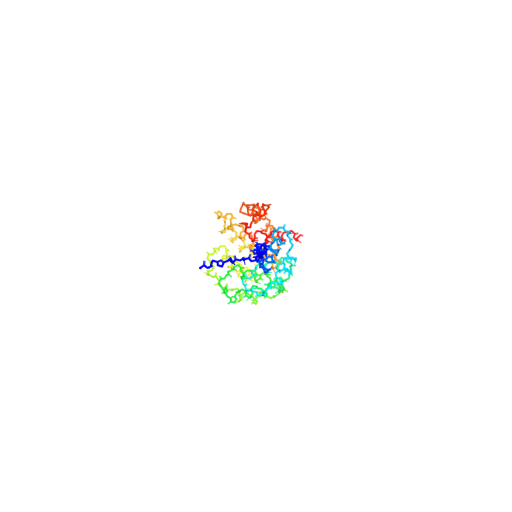88 10.220 1.00 59.84 112 PHE A O 1
ATOM 882 N N . LEU A 1 113 ? -2.688 -15.139 11.047 1.00 60.62 113 LEU A N 1
ATOM 883 C CA . LEU A 1 113 ? -2.455 -14.479 12.339 1.00 60.62 113 LEU A CA 1
ATOM 884 C C . LEU A 1 113 ? -1.199 -14.990 13.057 1.00 60.62 113 LEU A C 1
ATOM 886 O O . LEU A 1 113 ? -0.493 -14.207 13.681 1.00 60.62 113 LEU A O 1
ATOM 890 N N . SER A 1 114 ? -0.888 -16.283 12.928 1.00 55.97 114 SER A N 1
ATOM 891 C CA . SER A 1 114 ? 0.358 -16.866 13.442 1.00 55.97 114 SER A CA 1
ATOM 892 C C . SER A 1 114 ? 1.607 -16.480 12.639 1.00 55.97 114 SER A C 1
ATOM 894 O O . SER A 1 114 ? 2.718 -16.702 13.110 1.00 55.97 114 SER A O 1
ATOM 896 N N . ALA A 1 115 ? 1.434 -15.947 11.425 1.00 55.66 115 ALA A N 1
ATOM 897 C CA . ALA A 1 115 ? 2.494 -15.621 10.472 1.00 55.66 115 ALA A CA 1
ATOM 898 C C . ALA A 1 115 ? 2.724 -14.112 10.277 1.00 55.66 115 ALA A C 1
ATOM 900 O O . ALA A 1 115 ? 3.788 -13.749 9.761 1.00 55.66 115 ALA A O 1
ATOM 901 N N . LEU A 1 116 ? 1.781 -13.245 10.689 1.00 64.44 116 LEU A N 1
ATOM 902 C CA . LEU A 1 116 ? 2.043 -11.818 10.893 1.00 64.44 116 LEU A CA 1
ATOM 903 C C . LEU A 1 116 ? 3.178 -11.736 11.913 1.00 64.44 116 LEU A C 1
ATOM 905 O O . LEU A 1 116 ? 2.973 -12.096 13.077 1.00 64.44 116 LEU A O 1
ATOM 909 N N . PRO A 1 117 ? 4.389 -11.321 11.505 1.00 56.94 117 PRO A N 1
ATOM 910 C CA . PRO A 1 117 ? 5.449 -11.101 12.459 1.00 56.94 117 PRO A CA 1
ATOM 911 C C . PRO A 1 117 ? 4.915 -10.116 13.485 1.00 56.94 117 PRO A C 1
ATOM 913 O O . PRO A 1 117 ? 4.266 -9.127 1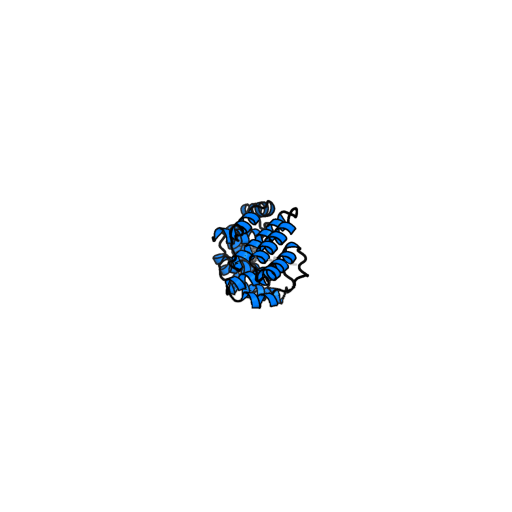3.141 1.00 56.94 117 PRO A O 1
ATOM 916 N N . VAL A 1 118 ? 5.218 -10.362 14.754 1.00 51.34 118 VAL A N 1
ATOM 917 C CA . VAL A 1 118 ? 5.164 -9.311 15.763 1.00 51.34 118 VAL A CA 1
ATOM 918 C C . VAL A 1 118 ? 6.273 -8.328 15.389 1.00 51.34 118 VAL A C 1
ATOM 920 O O . VAL A 1 118 ? 7.326 -8.317 16.018 1.00 51.34 118 VAL A O 1
ATOM 923 N N . SER A 1 119 ? 6.129 -7.553 14.313 1.00 53.34 119 SER A N 1
ATOM 924 C CA . SER A 1 119 ? 7.137 -6.568 13.937 1.00 53.34 119 SER A CA 1
ATOM 925 C C . SER A 1 119 ? 6.928 -5.317 14.784 1.00 53.34 119 SER A C 1
ATOM 927 O O . SER A 1 119 ? 6.807 -4.194 14.310 1.00 53.34 119 SER A O 1
ATOM 929 N N . SER A 1 120 ? 7.061 -5.505 16.099 1.00 53.44 120 SER A N 1
ATOM 930 C CA . SER A 1 120 ? 7.399 -4.467 17.078 1.00 53.44 120 SER A CA 1
ATOM 931 C C . SER A 1 120 ? 8.731 -3.758 16.767 1.00 53.44 120 SER A C 1
ATOM 933 O O . SER A 1 120 ? 9.184 -2.928 17.551 1.00 53.44 120 SER A O 1
ATOM 935 N N . ARG A 1 121 ? 9.366 -4.090 15.633 1.00 73.94 121 ARG A N 1
ATOM 936 C CA . ARG A 1 121 ? 10.658 -3.606 15.152 1.00 73.94 121 ARG A CA 1
ATOM 937 C C . ARG A 1 121 ? 10.569 -2.681 13.941 1.00 73.94 121 ARG A C 1
ATOM 939 O O . ARG A 1 121 ? 11.583 -2.059 13.639 1.00 73.94 121 ARG A O 1
ATOM 946 N N . ASP A 1 122 ? 9.420 -2.570 13.265 1.00 87.31 122 ASP A N 1
ATOM 947 C CA . ASP A 1 122 ? 9.283 -1.548 12.220 1.00 87.31 122 ASP A CA 1
ATOM 948 C C . ASP A 1 122 ? 9.452 -0.175 12.878 1.00 87.31 122 ASP A C 1
ATOM 950 O O . ASP A 1 122 ? 8.861 0.080 13.925 1.00 87.31 122 ASP A O 1
ATOM 954 N N . SER A 1 123 ? 10.292 0.705 12.337 1.00 88.31 123 SER A N 1
ATOM 955 C CA . SER A 1 123 ? 10.553 2.012 12.953 1.00 88.31 123 SER A CA 1
ATOM 956 C C . SER A 1 123 ? 9.373 2.975 12.789 1.00 88.31 123 SER A C 1
ATOM 958 O O . SER A 1 123 ? 9.190 3.875 13.616 1.00 88.31 123 SER A O 1
ATOM 960 N N . ARG A 1 124 ? 8.513 2.746 11.792 1.00 92.12 124 ARG A N 1
ATOM 961 C CA . ARG A 1 124 ? 7.350 3.576 11.470 1.00 92.12 124 ARG A CA 1
ATOM 962 C C . ARG A 1 124 ? 6.197 3.237 12.412 1.00 92.12 124 ARG A C 1
ATOM 964 O O . ARG A 1 124 ? 5.686 2.118 12.409 1.00 92.12 124 ARG A O 1
ATOM 971 N N . ARG A 1 125 ? 5.757 4.212 13.218 1.00 93.81 125 ARG A N 1
ATOM 972 C CA . ARG A 1 125 ? 4.633 4.033 14.159 1.00 93.81 125 ARG A CA 1
ATOM 973 C C . ARG A 1 125 ? 3.369 3.559 13.440 1.00 93.81 125 ARG A C 1
ATOM 975 O O . ARG A 1 125 ? 2.788 2.569 13.866 1.00 93.81 125 ARG A O 1
ATOM 982 N N . VAL A 1 126 ? 2.996 4.220 12.341 1.00 95.94 126 VAL A N 1
ATOM 983 C CA . VAL A 1 126 ? 1.773 3.900 11.588 1.00 95.94 126 VAL A CA 1
ATOM 984 C C . VAL A 1 126 ? 1.720 2.442 11.130 1.00 95.94 126 VAL A C 1
ATOM 986 O O . VAL A 1 126 ? 0.675 1.805 11.222 1.00 95.94 126 VAL A O 1
ATOM 989 N N . VAL A 1 127 ? 2.860 1.873 10.734 1.00 93.94 127 VAL A N 1
ATOM 990 C CA . VAL A 1 127 ? 2.954 0.469 10.318 1.00 93.94 127 VAL A CA 1
ATOM 991 C C . VAL A 1 127 ? 2.796 -0.468 11.513 1.00 93.94 127 VAL A C 1
ATOM 993 O O . VAL A 1 127 ? 2.000 -1.403 11.452 1.00 93.94 127 VAL A O 1
ATOM 996 N N . ARG A 1 128 ? 3.491 -0.205 12.630 1.00 92.75 128 ARG A N 1
ATOM 997 C CA . ARG A 1 128 ? 3.354 -1.020 13.852 1.00 92.75 128 ARG A CA 1
ATOM 998 C C . ARG A 1 128 ? 1.920 -1.032 14.380 1.00 92.75 128 ARG A C 1
ATOM 1000 O O . ARG A 1 128 ? 1.401 -2.098 14.713 1.00 92.75 128 ARG A O 1
ATOM 1007 N N . ASP A 1 129 ? 1.288 0.137 14.436 1.00 94.44 129 ASP A N 1
ATOM 1008 C CA . ASP A 1 129 ? -0.082 0.284 14.926 1.00 94.44 129 ASP A CA 1
ATOM 1009 C C . ASP A 1 129 ? -1.072 -0.396 13.962 1.00 94.44 129 ASP A C 1
ATOM 1011 O O . ASP A 1 129 ? -2.031 -1.017 14.413 1.00 94.44 129 ASP A O 1
ATOM 1015 N N . SER A 1 130 ? -0.797 -0.393 12.651 1.00 94.69 130 SER A N 1
ATOM 1016 C CA . SER A 1 130 ? -1.596 -1.117 11.649 1.00 94.69 130 SER A CA 1
ATOM 1017 C C . SER A 1 130 ? -1.468 -2.639 11.781 1.00 94.69 130 SER A C 1
ATOM 1019 O O . SER A 1 130 ? -2.462 -3.358 11.698 1.00 94.69 130 SER A O 1
ATOM 1021 N N . VAL A 1 131 ? -0.272 -3.162 12.069 1.00 91.75 131 VAL A N 1
ATOM 1022 C CA . VAL A 1 131 ? -0.090 -4.595 12.375 1.00 91.75 131 VAL A CA 1
ATOM 1023 C C . VAL A 1 131 ? -0.878 -4.988 13.632 1.00 91.75 131 VAL A C 1
ATOM 1025 O O . VAL A 1 131 ? -1.524 -6.039 13.654 1.00 91.75 131 VAL A O 1
ATOM 1028 N N . ALA A 1 132 ? -0.869 -4.143 14.671 1.00 91.50 132 ALA A N 1
ATOM 1029 C CA . ALA A 1 132 ? -1.672 -4.360 15.874 1.00 91.50 132 ALA A CA 1
ATOM 1030 C C . ALA A 1 132 ? -3.180 -4.321 15.573 1.00 91.50 132 ALA A C 1
ATOM 1032 O O . ALA A 1 132 ? -3.895 -5.239 15.978 1.00 91.50 132 ALA A O 1
ATOM 1033 N N . LEU A 1 133 ? -3.632 -3.334 14.793 1.00 93.06 133 LEU A N 1
ATOM 1034 C CA . LEU A 1 133 ? -5.006 -3.223 14.304 1.00 93.06 133 LEU A CA 1
ATOM 1035 C C . LEU A 1 133 ? -5.465 -4.526 13.635 1.00 93.06 133 LEU A C 1
ATOM 1037 O O . LEU A 1 133 ? -6.503 -5.068 14.007 1.00 93.06 133 LEU A O 1
ATOM 1041 N N . TYR A 1 134 ? -4.694 -5.054 12.679 1.00 91.94 134 TYR A N 1
ATOM 1042 C CA . TYR A 1 134 ? -5.069 -6.259 11.928 1.00 91.94 134 TYR A CA 1
ATOM 1043 C C . TYR A 1 134 ? -5.214 -7.462 12.861 1.00 91.94 134 TYR A C 1
ATOM 1045 O O . TYR A 1 134 ? -6.195 -8.206 12.787 1.00 91.94 134 TYR A O 1
ATOM 1053 N N . ARG A 1 135 ? -4.263 -7.641 13.784 1.00 88.75 135 ARG A N 1
ATOM 1054 C CA . ARG A 1 135 ? -4.310 -8.724 14.771 1.00 88.75 135 ARG A CA 1
ATOM 1055 C C . ARG A 1 135 ? -5.565 -8.637 15.635 1.00 88.75 135 ARG A C 1
ATOM 1057 O O . ARG A 1 135 ? -6.264 -9.640 15.798 1.00 88.75 135 ARG A O 1
ATOM 1064 N N . ASP A 1 136 ? -5.836 -7.463 16.189 1.00 90.38 136 ASP A N 1
ATOM 1065 C CA . ASP A 1 136 ? -6.918 -7.267 17.148 1.00 90.38 136 ASP A CA 1
ATOM 1066 C C . ASP A 1 136 ? -8.286 -7.375 16.440 1.00 90.38 136 ASP A C 1
ATOM 1068 O O . ASP A 1 136 ? -9.199 -8.036 16.943 1.00 90.38 136 ASP A O 1
ATOM 1072 N N . TYR A 1 137 ? -8.397 -6.843 15.217 1.00 90.00 137 TYR A N 1
ATOM 1073 C CA . TYR A 1 137 ? -9.598 -6.919 14.381 1.00 90.00 137 TYR A CA 1
ATOM 1074 C C . TYR A 1 137 ? -9.990 -8.362 14.029 1.00 90.00 137 TYR A C 1
ATOM 1076 O O . TYR A 1 137 ? -11.140 -8.764 14.231 1.00 90.00 137 TYR A O 1
ATOM 1084 N N . ILE A 1 138 ? -9.041 -9.165 13.535 1.00 86.31 138 ILE A N 1
ATOM 1085 C CA . ILE A 1 138 ? -9.308 -10.554 13.124 1.00 86.31 138 ILE A CA 1
ATOM 1086 C C . ILE A 1 138 ? -9.551 -11.457 14.340 1.00 86.31 138 ILE A C 1
ATOM 1088 O O . ILE A 1 138 ? -10.374 -12.371 14.272 1.00 86.31 138 ILE A O 1
ATOM 1092 N N . SER A 1 139 ? -8.879 -11.192 15.465 1.00 86.00 139 SER A N 1
ATOM 1093 C CA . SER A 1 139 ? -9.079 -11.945 16.713 1.00 86.00 139 SER A CA 1
ATOM 1094 C C . SER A 1 139 ? -10.440 -11.666 17.358 1.00 86.00 139 SER A C 1
ATOM 1096 O O . SER A 1 139 ? -10.958 -12.497 18.110 1.00 86.00 139 SER A O 1
ATOM 1098 N N . SER A 1 140 ? -11.040 -10.511 17.063 1.00 87.00 140 SER A N 1
ATOM 1099 C CA . SER A 1 140 ? -12.356 -10.150 17.571 1.00 87.00 140 SER A CA 1
ATOM 1100 C C . SER A 1 140 ? -13.468 -10.994 16.940 1.00 87.00 140 SER A C 1
ATOM 1102 O O . SER A 1 140 ? -13.584 -11.117 15.716 1.00 87.00 140 SER A O 1
ATOM 1104 N N . LYS A 1 141 ? -14.337 -11.548 17.796 1.00 82.50 141 LYS A N 1
ATOM 1105 C CA . LYS A 1 141 ? -15.527 -12.329 17.407 1.00 82.50 141 LYS A CA 1
ATOM 1106 C C . LYS A 1 141 ? -16.810 -11.491 17.343 1.00 82.50 141 LYS A C 1
ATOM 1108 O O . LYS A 1 141 ? -17.844 -12.001 16.924 1.00 82.50 141 LYS A O 1
ATOM 1113 N N . SER A 1 142 ? -16.756 -10.234 17.778 1.00 85.88 142 SER A N 1
ATOM 1114 C CA . SER A 1 142 ? -17.908 -9.336 17.891 1.00 85.88 142 SER A CA 1
ATOM 1115 C C . SER A 1 142 ? -17.784 -8.196 16.886 1.00 85.88 142 SER A C 1
ATOM 1117 O O . SER A 1 142 ? -16.775 -7.492 16.859 1.00 85.88 142 SER A O 1
ATOM 1119 N N . GLY A 1 143 ? -18.831 -7.971 16.085 1.00 81.75 143 GLY A N 1
ATOM 1120 C CA . GLY A 1 143 ? -18.875 -6.851 15.136 1.00 81.75 143 GLY A CA 1
ATOM 1121 C C . GLY A 1 143 ? -18.744 -5.484 15.818 1.00 81.75 143 GLY A C 1
ATOM 1122 O O . GLY A 1 143 ? -18.049 -4.614 15.307 1.00 81.75 143 GLY A O 1
ATOM 1123 N N . ARG A 1 144 ? -19.315 -5.324 17.021 1.00 83.62 144 ARG A N 1
ATOM 1124 C CA . ARG A 1 144 ? -19.200 -4.088 17.814 1.00 83.62 144 ARG A CA 1
ATOM 1125 C C . ARG A 1 144 ? -17.766 -3.827 18.273 1.00 83.62 144 ARG A C 1
ATOM 1127 O O . ARG A 1 144 ? -17.309 -2.689 18.259 1.00 83.62 144 ARG A O 1
ATOM 1134 N N . ASP A 1 145 ? -17.060 -4.879 18.675 1.00 88.81 145 ASP A N 1
ATOM 1135 C CA . ASP A 1 145 ? -15.668 -4.750 19.111 1.00 88.81 145 ASP A CA 1
ATOM 1136 C C . ASP A 1 145 ? -14.770 -4.417 17.917 1.00 88.81 145 ASP A C 1
ATOM 1138 O O . ASP A 1 145 ? -13.867 -3.597 18.043 1.00 88.81 145 ASP A O 1
ATOM 1142 N N . ARG A 1 146 ? -15.053 -4.998 16.742 1.00 89.69 146 ARG A N 1
ATOM 1143 C CA . ARG A 1 146 ? -14.369 -4.654 15.489 1.00 89.69 146 ARG A CA 1
ATOM 1144 C C . ARG A 1 146 ? -14.553 -3.187 15.126 1.00 89.69 146 ARG A C 1
ATOM 1146 O O . ARG A 1 146 ? -13.562 -2.516 14.886 1.00 89.69 146 ARG A O 1
ATOM 1153 N N . GLU A 1 147 ? -15.783 -2.681 15.138 1.00 89.19 147 GLU A N 1
ATOM 1154 C CA . GLU A 1 147 ? -16.064 -1.266 14.868 1.00 89.19 147 GLU A CA 1
ATOM 1155 C C . GLU A 1 147 ? -15.297 -0.344 15.825 1.00 89.19 147 GLU A C 1
ATOM 1157 O O . GLU A 1 147 ? -14.617 0.582 15.385 1.00 89.19 147 GLU A O 1
ATOM 1162 N N . ARG A 1 148 ? -15.319 -0.652 17.127 1.00 91.44 148 ARG A N 1
ATOM 1163 C CA . ARG A 1 148 ? -14.560 0.100 18.128 1.00 91.44 148 ARG A CA 1
ATOM 1164 C C . ARG A 1 148 ? -13.055 0.091 17.848 1.00 91.44 148 ARG A C 1
ATOM 1166 O O . ARG A 1 148 ? -12.433 1.141 17.929 1.00 91.44 148 ARG A O 1
ATOM 1173 N N . ILE A 1 149 ? -12.480 -1.062 17.501 1.00 93.81 149 ILE A N 1
ATOM 1174 C CA . ILE A 1 149 ? -11.055 -1.188 17.157 1.00 93.81 149 ILE A CA 1
ATOM 1175 C C . ILE A 1 149 ? -10.687 -0.262 15.985 1.00 93.81 149 ILE A C 1
ATOM 1177 O O . ILE A 1 149 ? -9.657 0.409 16.042 1.00 93.81 149 ILE A O 1
ATOM 1181 N N . LEU A 1 150 ? -11.531 -0.184 14.947 1.00 93.56 150 LEU A N 1
ATOM 1182 C CA . LEU A 1 150 ? -11.296 0.705 13.803 1.00 93.56 150 LEU A CA 1
ATOM 1183 C C . LEU A 1 150 ? -11.351 2.187 14.215 1.00 93.56 150 LEU A C 1
ATOM 1185 O O . LEU A 1 150 ? -10.486 2.970 13.825 1.00 93.56 150 LEU A O 1
ATOM 1189 N N . VAL A 1 151 ? -12.340 2.566 15.032 1.00 91.88 151 VAL A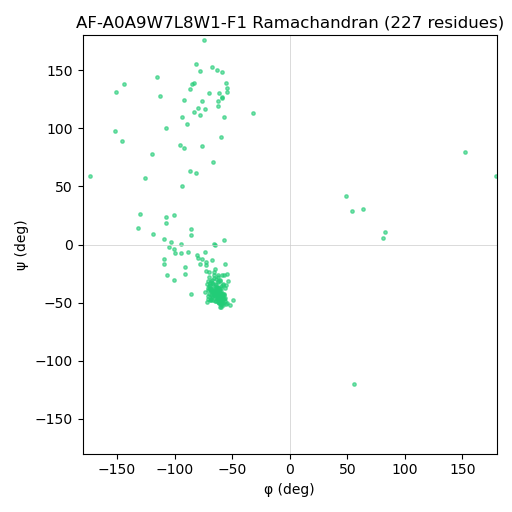 N 1
ATOM 1190 C CA . VAL A 1 151 ? -12.506 3.944 15.529 1.00 91.88 151 VAL A CA 1
ATOM 1191 C C . VAL A 1 151 ? -11.353 4.363 16.446 1.00 91.88 151 VAL A C 1
ATOM 1193 O O . VAL A 1 151 ? -10.833 5.473 16.306 1.00 91.88 151 VAL A O 1
ATOM 1196 N N . ASP A 1 152 ? -10.931 3.486 17.358 1.00 95.12 152 ASP A N 1
ATOM 1197 C CA . ASP A 1 152 ? -9.818 3.734 18.279 1.00 95.12 152 ASP A CA 1
ATOM 1198 C C . ASP A 1 152 ? -8.501 3.909 17.494 1.00 95.12 152 ASP A C 1
ATOM 1200 O O . ASP A 1 152 ? -7.736 4.837 17.770 1.00 95.12 152 ASP A O 1
ATOM 1204 N N . PHE A 1 153 ? -8.268 3.085 16.460 1.00 95.81 153 PHE A N 1
ATOM 1205 C CA . PHE A 1 153 ? -7.109 3.216 15.571 1.00 95.81 153 PHE A CA 1
ATOM 1206 C C . PHE A 1 153 ? -7.081 4.574 14.865 1.00 95.81 153 PHE A C 1
ATOM 1208 O O . PHE A 1 153 ? -6.096 5.298 14.997 1.00 95.81 153 PHE A O 1
ATOM 1215 N N . LEU A 1 154 ? -8.162 4.962 14.181 1.00 92.44 154 LEU A N 1
ATOM 1216 C CA . LEU A 1 154 ? -8.241 6.250 13.478 1.00 92.44 154 LEU A CA 1
ATOM 1217 C C . LEU A 1 154 ? -8.044 7.439 14.416 1.00 92.44 154 LEU A C 1
ATOM 1219 O O . LEU A 1 154 ? -7.291 8.363 14.116 1.00 92.44 154 LEU A O 1
ATOM 1223 N N . SER A 1 155 ? -8.668 7.385 15.592 1.00 94.50 155 SER A N 1
ATOM 1224 C CA . SER A 1 155 ? -8.564 8.450 16.589 1.00 94.50 155 SER A CA 1
ATOM 1225 C C . SER A 1 155 ? -7.126 8.644 17.082 1.00 94.50 155 SER A C 1
ATOM 1227 O O . SER A 1 155 ? -6.758 9.753 17.468 1.00 94.50 155 SER A O 1
ATOM 1229 N N . SER A 1 156 ? -6.291 7.599 17.029 1.00 96.38 156 SER A N 1
ATOM 1230 C CA . SER A 1 156 ? -4.874 7.655 17.409 1.00 96.38 156 SER A CA 1
ATOM 1231 C C . SER A 1 156 ? -3.967 8.381 16.401 1.00 96.38 156 SER A C 1
ATOM 1233 O O . SER A 1 156 ? -2.784 8.583 16.691 1.00 96.38 156 SER A O 1
ATOM 1235 N N . PHE A 1 157 ? -4.508 8.769 15.239 1.00 95.88 157 PHE A N 1
ATOM 1236 C CA . PHE A 1 157 ? -3.838 9.591 14.225 1.00 95.88 157 PHE A CA 1
ATOM 1237 C C . PHE A 1 157 ? -4.415 11.010 14.125 1.00 95.88 157 PHE A C 1
ATOM 1239 O O . PHE A 1 157 ? -3.983 11.804 13.288 1.00 95.88 157 PHE A O 1
ATOM 1246 N N . ASN A 1 158 ? -5.356 11.376 15.002 1.00 92.94 158 ASN A N 1
ATOM 1247 C CA . ASN A 1 158 ? -5.874 12.739 15.063 1.00 92.94 158 ASN A CA 1
ATOM 1248 C C . ASN A 1 158 ? -4.756 13.721 15.435 1.00 92.94 158 ASN A C 1
ATOM 1250 O O . ASN A 1 158 ? -4.192 13.654 16.526 1.00 92.94 158 ASN A O 1
ATOM 1254 N N . GLY A 1 159 ? -4.478 14.668 14.538 1.00 92.44 159 GLY A N 1
ATOM 1255 C CA . GLY A 1 159 ? -3.424 15.669 14.725 1.00 92.44 159 GLY A CA 1
ATOM 1256 C C . GLY A 1 159 ? -2.009 15.179 14.398 1.00 92.44 159 GLY A C 1
ATOM 1257 O O . GLY A 1 159 ? -1.062 15.935 14.608 1.00 92.44 159 GLY A O 1
ATOM 1258 N N . GLU A 1 160 ? -1.858 13.957 13.878 1.00 96.62 160 GLU A N 1
ATOM 1259 C CA . GLU A 1 160 ? -0.591 13.473 13.320 1.00 96.62 160 GLU A CA 1
ATOM 1260 C C . GLU A 1 160 ? -0.300 14.114 11.952 1.00 96.62 160 GLU A C 1
ATOM 1262 O O . GLU A 1 160 ? -1.091 14.889 11.407 1.00 96.62 160 GLU A O 1
ATOM 1267 N N . SER A 1 161 ? 0.870 13.810 11.382 1.00 97.81 161 SER A N 1
ATOM 1268 C CA . SER A 1 161 ? 1.240 14.336 10.069 1.00 97.81 161 SER A CA 1
ATOM 1269 C C . SER A 1 161 ? 0.298 13.837 8.966 1.00 97.81 161 SER A C 1
ATOM 1271 O O . SER A 1 161 ? -0.189 12.711 8.994 1.00 97.81 161 SER A O 1
ATOM 1273 N N . GLU A 1 162 ? 0.114 14.638 7.917 1.00 97.88 162 GLU A N 1
ATOM 1274 C CA . GLU A 1 162 ? -0.679 14.260 6.733 1.00 97.88 162 GLU A CA 1
ATOM 1275 C C . GLU A 1 162 ? -0.167 12.982 6.051 1.00 97.88 162 GLU A C 1
ATOM 1277 O O . GLU A 1 162 ? -0.933 12.261 5.415 1.00 97.88 162 GLU A O 1
ATOM 1282 N N . LYS A 1 163 ? 1.131 12.686 6.204 1.00 98.19 163 LYS A N 1
ATOM 1283 C CA . LYS A 1 163 ? 1.719 11.422 5.762 1.00 98.19 163 LYS A CA 1
ATOM 1284 C C . LYS A 1 163 ? 1.230 10.259 6.623 1.00 98.19 163 LYS A C 1
ATOM 1286 O O . LYS A 1 163 ? 0.835 9.237 6.075 1.00 98.19 163 LYS A O 1
ATOM 1291 N N . ASP A 1 164 ? 1.251 10.394 7.945 1.00 98.00 164 ASP A N 1
ATOM 1292 C CA . ASP A 1 164 ? 0.779 9.333 8.840 1.00 98.00 164 ASP A CA 1
ATOM 1293 C C . ASP A 1 164 ? -0.725 9.097 8.676 1.00 98.00 164 ASP A C 1
ATOM 1295 O O . ASP A 1 164 ? -1.145 7.945 8.630 1.00 98.00 164 ASP A O 1
ATOM 1299 N N . ILE A 1 165 ? -1.513 10.161 8.480 1.00 98.19 165 ILE A N 1
ATOM 1300 C CA . ILE A 1 165 ? -2.944 10.066 8.155 1.00 98.19 165 ILE A CA 1
ATOM 1301 C C . ILE A 1 165 ? -3.149 9.310 6.835 1.00 98.19 165 ILE A C 1
ATOM 1303 O O . ILE A 1 165 ? -3.953 8.383 6.792 1.00 98.19 165 ILE A O 1
ATOM 1307 N N . PHE A 1 166 ? -2.380 9.629 5.782 1.00 98.56 166 PHE A N 1
ATOM 1308 C CA . PHE A 1 166 ? -2.435 8.895 4.509 1.00 98.56 166 PHE A CA 1
ATOM 1309 C C . PHE A 1 166 ? -2.212 7.391 4.707 1.00 98.56 166 PHE A C 1
ATOM 1311 O O . PHE A 1 166 ? -3.000 6.581 4.220 1.00 98.56 166 PHE A O 1
ATOM 1318 N N . TYR A 1 167 ? -1.147 7.011 5.420 1.00 98.50 167 TYR A N 1
ATOM 1319 C CA . TYR A 1 167 ? -0.822 5.602 5.643 1.00 98.50 167 TYR A CA 1
ATOM 1320 C C . TYR A 1 167 ? -1.852 4.913 6.551 1.00 98.50 167 TYR A C 1
ATOM 1322 O O . TYR A 1 167 ? -2.207 3.765 6.290 1.00 98.50 167 TYR A O 1
ATOM 1330 N N . ALA A 1 168 ? -2.368 5.596 7.577 1.00 98.06 168 ALA A N 1
ATOM 1331 C CA . ALA A 1 168 ? -3.400 5.056 8.459 1.00 98.06 168 ALA A CA 1
ATOM 1332 C C . ALA A 1 168 ? -4.692 4.751 7.686 1.00 98.06 168 ALA A C 1
ATOM 1334 O O . ALA A 1 168 ? -5.196 3.628 7.752 1.00 98.06 168 ALA A O 1
ATOM 1335 N N . ASP A 1 169 ? -5.176 5.709 6.891 1.00 97.75 169 ASP A N 1
ATOM 1336 C CA . ASP A 1 169 ? -6.348 5.522 6.033 1.00 97.75 169 ASP A CA 1
ATOM 1337 C C . ASP A 1 169 ? -6.106 4.420 4.990 1.00 97.75 169 ASP A C 1
ATOM 1339 O O . ASP A 1 169 ? -6.949 3.542 4.801 1.00 97.75 169 ASP A O 1
ATOM 1343 N N . MET A 1 170 ? -4.930 4.398 4.352 1.00 98.12 170 MET A N 1
ATOM 1344 C CA . MET A 1 170 ? -4.567 3.359 3.384 1.00 98.12 170 MET A CA 1
ATOM 1345 C C . MET A 1 170 ? -4.623 1.953 3.998 1.00 98.12 170 MET A C 1
ATOM 1347 O O . MET A 1 170 ? -5.251 1.061 3.422 1.00 98.12 170 MET A O 1
ATOM 1351 N N . TYR A 1 171 ? -3.968 1.726 5.142 1.00 97.62 171 TYR A N 1
ATOM 1352 C CA . TYR A 1 171 ? -3.933 0.399 5.762 1.00 97.62 171 TYR A CA 1
ATOM 1353 C C . TYR A 1 171 ? -5.295 -0.027 6.301 1.00 97.62 171 TYR A C 1
ATOM 1355 O O . TYR A 1 171 ? -5.607 -1.221 6.278 1.00 97.62 171 TYR A O 1
ATOM 1363 N N . LEU A 1 172 ? -6.120 0.919 6.749 1.00 96.25 172 LEU A N 1
ATOM 1364 C CA . LEU A 1 172 ? -7.491 0.633 7.142 1.00 96.25 172 LEU A CA 1
ATOM 1365 C C . LEU A 1 172 ? -8.346 0.226 5.934 1.00 96.25 172 LEU A C 1
ATOM 1367 O O . LEU A 1 172 ? -9.039 -0.790 5.993 1.00 96.25 172 LEU A O 1
ATOM 1371 N N . GLY A 1 173 ? -8.238 0.951 4.816 1.00 96.31 173 GLY A N 1
ATOM 1372 C CA . GLY A 1 173 ? -8.885 0.576 3.558 1.00 96.31 173 GLY A CA 1
ATOM 1373 C C . GLY A 1 173 ? -8.461 -0.817 3.085 1.00 96.31 173 GLY A C 1
ATOM 1374 O O . GLY A 1 173 ? -9.309 -1.639 2.738 1.00 96.31 173 GLY A O 1
ATOM 1375 N N . LEU A 1 174 ? -7.161 -1.120 3.179 1.00 96.31 174 LEU A N 1
ATOM 1376 C CA . LEU A 1 174 ? -6.585 -2.428 2.853 1.00 96.31 174 LEU A CA 1
ATOM 1377 C C . LEU A 1 174 ? -7.124 -3.559 3.735 1.00 96.31 174 LEU A C 1
ATOM 1379 O O . LEU A 1 174 ? -7.379 -4.657 3.234 1.00 96.31 174 LEU A O 1
ATOM 1383 N N . LEU A 1 175 ? -7.352 -3.307 5.026 1.00 94.38 175 LEU A N 1
ATOM 1384 C CA . LEU A 1 175 ? -7.936 -4.297 5.931 1.00 94.38 175 LEU A CA 1
ATOM 1385 C C . LEU A 1 175 ? -9.362 -4.636 5.504 1.00 94.38 175 LEU A C 1
ATOM 1387 O O . LEU A 1 175 ? -9.721 -5.809 5.399 1.00 94.38 175 LEU A O 1
ATOM 1391 N N . LEU A 1 176 ? -10.172 -3.608 5.256 1.00 93.25 176 LEU A N 1
ATOM 1392 C CA . LEU A 1 176 ? -11.580 -3.781 4.918 1.00 93.25 176 LEU A CA 1
ATOM 1393 C C . LEU A 1 176 ? -11.753 -4.443 3.545 1.00 93.25 176 LEU A C 1
ATOM 1395 O O . LEU A 1 176 ? -12.501 -5.418 3.454 1.00 93.25 176 LEU A O 1
ATOM 1399 N N . ASP A 1 177 ? -10.994 -4.019 2.525 1.00 93.06 177 ASP A N 1
ATOM 1400 C CA . ASP A 1 177 ? -11.044 -4.636 1.189 1.00 93.06 177 ASP A CA 1
ATOM 1401 C C . ASP A 1 177 ? -10.573 -6.097 1.215 1.00 93.06 177 ASP A C 1
ATOM 1403 O O . ASP A 1 177 ? -11.192 -6.978 0.612 1.00 93.06 177 ASP A O 1
ATOM 1407 N N . SER A 1 178 ? -9.480 -6.382 1.933 1.00 91.50 178 SER A N 1
ATOM 1408 C CA . SER A 1 178 ? -8.910 -7.735 1.988 1.00 91.50 178 SER A CA 1
ATOM 1409 C C . SER A 1 178 ? -9.761 -8.738 2.752 1.00 91.50 178 SER A C 1
ATOM 1411 O O . SER A 1 178 ? -9.728 -9.928 2.439 1.00 91.50 178 SER A O 1
ATOM 1413 N N . THR A 1 179 ? -10.549 -8.264 3.714 1.00 88.31 179 THR A N 1
ATOM 1414 C CA . THR A 1 179 ? -11.425 -9.104 4.539 1.00 88.31 179 THR A CA 1
ATOM 1415 C C . THR A 1 179 ? -12.881 -9.100 4.078 1.00 88.31 179 THR A C 1
ATOM 1417 O O . THR A 1 179 ? -13.677 -9.871 4.611 1.00 88.31 179 THR A O 1
ATOM 1420 N N . GLY A 1 180 ? -13.242 -8.257 3.104 1.00 87.19 180 GLY A N 1
ATOM 1421 C CA . GLY A 1 180 ? -14.623 -8.084 2.647 1.00 87.19 180 GLY A CA 1
ATOM 1422 C C . GLY A 1 180 ? -15.545 -7.522 3.732 1.00 87.19 180 GLY A C 1
ATOM 1423 O O . GLY A 1 180 ? -16.725 -7.866 3.770 1.00 87.19 180 GLY A O 1
ATOM 1424 N N . SER A 1 181 ? -15.006 -6.704 4.641 1.00 83.50 181 SER A N 1
ATOM 1425 C CA . SER A 1 181 ? -15.705 -6.259 5.856 1.00 83.50 181 SER A CA 1
ATOM 1426 C C . SER A 1 181 ? -16.300 -4.853 5.753 1.00 83.50 181 SER A C 1
ATOM 1428 O O . SER A 1 181 ? -16.496 -4.183 6.771 1.00 83.50 181 SER A O 1
ATOM 1430 N N . ASP A 1 182 ? -16.592 -4.402 4.536 1.00 82.38 182 ASP A N 1
ATOM 1431 C CA . ASP A 1 182 ? -17.268 -3.128 4.309 1.00 82.38 182 ASP A CA 1
ATOM 1432 C C . ASP A 1 182 ? -18.636 -3.132 5.011 1.00 82.38 182 ASP A C 1
ATOM 1434 O O . ASP A 1 182 ? -19.445 -4.048 4.842 1.00 82.38 182 ASP A O 1
ATOM 1438 N N . SER A 1 183 ? -18.903 -2.117 5.837 1.00 69.75 183 SER A N 1
ATOM 1439 C CA . SER A 1 183 ? -20.164 -2.024 6.579 1.00 69.75 183 SER A CA 1
ATOM 1440 C C . SER A 1 183 ? -20.564 -0.581 6.872 1.00 69.75 183 SER A C 1
ATOM 1442 O O . SER A 1 183 ? -19.774 0.221 7.367 1.00 69.75 183 SER A O 1
ATOM 1444 N N . GLY A 1 184 ? -21.825 -0.241 6.583 1.00 70.62 184 GLY A N 1
ATOM 1445 C CA . GLY A 1 184 ? -22.358 1.100 6.832 1.00 70.62 184 GLY A CA 1
ATOM 1446 C C . GLY A 1 184 ? -21.521 2.190 6.153 1.00 70.62 184 GLY A C 1
ATOM 1447 O O . GLY A 1 184 ? -21.383 2.194 4.935 1.00 70.62 184 GLY A O 1
ATOM 1448 N N . SER A 1 185 ? -20.973 3.114 6.946 1.00 69.44 185 SER A N 1
ATOM 1449 C CA . SER A 1 185 ? -20.079 4.187 6.486 1.00 69.44 185 SER A CA 1
ATOM 1450 C C . SER A 1 185 ? -18.593 3.802 6.448 1.00 69.44 185 SER A C 1
ATOM 1452 O O . SER A 1 185 ? -17.779 4.599 5.994 1.00 69.44 185 SER A O 1
ATOM 1454 N N . LEU A 1 186 ? -18.222 2.620 6.946 1.00 78.31 186 LEU A N 1
ATOM 1455 C CA . LEU A 1 186 ? -16.846 2.129 6.998 1.00 78.31 186 LEU A CA 1
ATOM 1456 C C . LEU A 1 186 ? -16.601 1.251 5.770 1.00 78.31 186 LEU A C 1
ATOM 1458 O O . LEU A 1 186 ? -16.800 0.036 5.810 1.00 78.31 186 LEU A O 1
ATOM 1462 N N . THR A 1 187 ? -16.220 1.881 4.661 1.00 89.56 187 THR A N 1
ATOM 1463 C CA . THR A 1 187 ? -15.916 1.172 3.411 1.00 89.56 187 THR A CA 1
ATOM 1464 C C . THR A 1 187 ? -14.448 1.328 3.050 1.00 89.56 187 THR A C 1
ATOM 1466 O O . THR A 1 187 ? -13.853 2.392 3.241 1.00 89.56 187 THR A O 1
ATOM 1469 N N . SER A 1 188 ? -13.863 0.283 2.481 1.00 93.94 188 SER A N 1
ATOM 1470 C CA . SER A 1 188 ? -12.528 0.319 1.892 1.00 93.94 188 SER A CA 1
ATOM 1471 C C . SER A 1 188 ? -12.352 1.513 0.945 1.00 93.94 188 SER A C 1
ATOM 1473 O O . SER A 1 188 ? -11.412 2.296 1.097 1.00 93.94 188 SER A O 1
ATOM 1475 N N . HIS A 1 189 ? -13.321 1.733 0.048 1.00 92.44 189 HIS A N 1
ATOM 1476 C CA . HIS A 1 189 ? -13.325 2.845 -0.905 1.00 92.44 189 HIS A CA 1
ATOM 1477 C C . HIS A 1 189 ? -13.277 4.224 -0.232 1.00 92.44 189 HIS A C 1
ATOM 1479 O O . HIS A 1 189 ? -12.522 5.098 -0.668 1.00 92.44 189 HIS A O 1
ATOM 1485 N N . SER A 1 190 ? -14.053 4.441 0.840 1.00 93.31 190 SER A N 1
ATOM 1486 C CA . SER A 1 190 ? -14.048 5.724 1.556 1.00 93.31 190 SER A CA 1
ATOM 1487 C C . SER A 1 190 ? -12.692 6.023 2.185 1.00 93.31 190 SER A C 1
ATOM 1489 O O . SER A 1 190 ? -12.246 7.168 2.137 1.00 93.31 190 SER A O 1
ATOM 1491 N N . TYR A 1 191 ? -12.004 5.007 2.710 1.00 96.00 191 TYR A N 1
ATOM 1492 C CA . TYR A 1 191 ? -10.684 5.197 3.305 1.00 96.00 191 TYR A CA 1
ATOM 1493 C C . TYR A 1 191 ? -9.598 5.421 2.263 1.00 96.00 191 TYR A C 1
ATOM 1495 O O . TYR A 1 191 ? -8.790 6.329 2.422 1.00 96.00 191 TYR A O 1
ATOM 1503 N N . TYR A 1 192 ? -9.621 4.698 1.143 1.00 97.25 192 TYR A N 1
ATOM 1504 C CA . TYR A 1 192 ? -8.716 5.005 0.036 1.00 97.25 192 TYR A CA 1
ATOM 1505 C C . TYR A 1 192 ? -8.933 6.419 -0.517 1.00 97.25 192 TYR A C 1
ATOM 1507 O O . TYR A 1 192 ? -7.971 7.144 -0.769 1.00 97.25 192 TYR A O 1
ATOM 1515 N N . SER A 1 193 ? -10.191 6.849 -0.636 1.00 96.12 193 SER A N 1
ATOM 1516 C CA . SER A 1 193 ? -10.527 8.217 -1.044 1.00 96.12 193 SER A CA 1
ATOM 1517 C C . SER A 1 193 ? -10.036 9.259 -0.033 1.00 96.12 193 SER A C 1
ATOM 1519 O O . SER A 1 193 ? -9.488 10.285 -0.434 1.00 96.12 193 SER A O 1
ATOM 1521 N N . SER A 1 194 ? -10.185 8.989 1.269 1.00 96.19 194 SER A N 1
ATOM 1522 C CA . SER A 1 194 ? -9.669 9.840 2.351 1.00 96.19 194 SER A CA 1
ATOM 1523 C C . SER A 1 194 ? -8.143 9.951 2.304 1.00 96.19 194 SER A C 1
ATOM 1525 O O . SER A 1 194 ? -7.607 11.061 2.286 1.00 96.19 194 SER A O 1
ATOM 1527 N N . ALA A 1 195 ? -7.443 8.825 2.132 1.00 98.06 195 ALA A N 1
ATOM 1528 C CA . ALA A 1 195 ? -5.994 8.794 1.976 1.00 98.06 195 ALA A CA 1
ATOM 1529 C C . ALA A 1 195 ? -5.547 9.701 0.813 1.00 98.06 195 ALA A C 1
ATOM 1531 O O . ALA A 1 195 ? -4.718 10.599 0.994 1.00 98.06 195 ALA A O 1
ATOM 1532 N N . LEU A 1 196 ? -6.150 9.547 -0.373 1.00 98.19 196 LEU A N 1
ATOM 1533 C CA . LEU A 1 196 ? -5.840 10.379 -1.544 1.00 98.19 196 LEU A CA 1
ATOM 1534 C C . LEU A 1 196 ? -6.221 11.861 -1.365 1.00 98.19 196 LEU A C 1
ATOM 1536 O O . LEU A 1 196 ? -5.676 12.727 -2.056 1.00 98.19 196 LEU A O 1
ATOM 1540 N N . ALA A 1 197 ? -7.128 12.180 -0.439 1.00 97.94 197 ALA A N 1
ATOM 1541 C CA . ALA A 1 197 ? -7.528 13.550 -0.140 1.00 97.94 197 ALA A CA 1
ATOM 1542 C C . ALA A 1 197 ? -6.516 14.312 0.736 1.00 97.94 197 ALA A C 1
ATOM 1544 O O . ALA A 1 197 ? -6.568 15.551 0.750 1.00 97.94 197 ALA A O 1
ATOM 1545 N N . THR A 1 198 ? -5.585 13.625 1.406 1.00 98.50 198 THR A N 1
ATOM 1546 C CA . THR A 1 198 ? -4.516 14.267 2.191 1.00 98.50 198 THR A CA 1
ATOM 1547 C C . THR A 1 198 ? -3.658 15.190 1.320 1.00 98.50 198 THR A C 1
ATOM 1549 O O . THR A 1 198 ? -3.434 14.966 0.124 1.00 98.50 198 THR A O 1
ATOM 1552 N N . SER A 1 199 ? -3.143 16.262 1.915 1.00 98.44 199 SER A N 1
ATOM 1553 C CA . SER A 1 199 ? -2.194 17.162 1.249 1.00 98.44 199 SER A CA 1
ATOM 1554 C C . SER A 1 199 ? -0.897 16.442 0.860 1.00 98.44 199 SER A C 1
ATOM 1556 O O . SER A 1 199 ? -0.319 16.744 -0.186 1.00 98.44 199 SER A O 1
ATOM 1558 N N . TYR A 1 200 ? -0.490 15.439 1.645 1.00 98.50 200 TYR A N 1
ATOM 1559 C CA . TYR A 1 200 ? 0.638 14.561 1.351 1.00 98.50 200 TYR A CA 1
ATOM 1560 C C . TYR A 1 200 ? 0.443 13.787 0.039 1.00 98.50 200 TYR A C 1
ATOM 1562 O O . TYR A 1 200 ? 1.281 13.881 -0.864 1.00 98.50 200 TYR A O 1
ATOM 1570 N N . ALA A 1 201 ? -0.685 13.082 -0.109 1.00 98.44 201 ALA A N 1
ATOM 1571 C CA . ALA A 1 201 ? -0.992 12.343 -1.329 1.00 98.44 201 ALA A CA 1
ATOM 1572 C C . ALA A 1 201 ? -1.110 13.278 -2.537 1.00 98.44 201 ALA A C 1
ATOM 1574 O O . ALA A 1 201 ? -0.505 13.025 -3.577 1.00 98.44 201 ALA A O 1
ATOM 1575 N N . LYS A 1 202 ? -1.796 14.419 -2.390 1.00 98.38 202 LYS A N 1
ATOM 1576 C CA . LYS A 1 202 ? -1.908 15.435 -3.453 1.00 98.38 202 LYS A CA 1
ATOM 1577 C C . LYS A 1 202 ? -0.546 15.938 -3.932 1.00 98.38 202 LYS A C 1
ATOM 1579 O O . LYS A 1 202 ? -0.345 16.086 -5.138 1.00 98.38 202 LYS A O 1
ATOM 1584 N N . ALA A 1 203 ? 0.392 16.183 -3.016 1.00 98.00 203 ALA A N 1
ATOM 1585 C CA . ALA A 1 203 ? 1.751 16.588 -3.363 1.00 98.00 203 ALA A CA 1
ATOM 1586 C C . ALA A 1 203 ? 2.511 15.472 -4.100 1.00 98.00 203 ALA A C 1
ATOM 1588 O O . ALA A 1 203 ? 3.172 15.748 -5.101 1.00 98.00 203 ALA A O 1
ATOM 1589 N N . SER A 1 204 ? 2.377 14.220 -3.653 1.00 97.56 204 SER A N 1
ATOM 1590 C CA . SER A 1 204 ? 2.954 13.050 -4.328 1.00 97.56 204 SER A CA 1
ATOM 1591 C C . SER A 1 204 ? 2.413 12.885 -5.756 1.00 97.56 204 SER A C 1
ATOM 1593 O O . SER A 1 204 ? 3.182 12.808 -6.713 1.00 97.56 204 SER A O 1
ATOM 1595 N N . LEU A 1 205 ? 1.091 12.959 -5.935 1.00 96.06 205 LEU A N 1
ATOM 1596 C CA . LEU A 1 205 ? 0.446 12.901 -7.250 1.00 96.06 205 LEU A CA 1
ATOM 1597 C C . LEU A 1 205 ? 0.883 14.055 -8.160 1.00 96.06 205 LEU A C 1
ATOM 1599 O O . LEU A 1 205 ? 1.072 13.866 -9.359 1.00 96.06 205 LEU A O 1
ATOM 1603 N N . ALA A 1 206 ? 1.084 15.257 -7.612 1.00 96.12 206 ALA A N 1
ATOM 1604 C CA . ALA A 1 206 ? 1.614 16.382 -8.379 1.00 96.12 206 ALA A CA 1
ATOM 1605 C C . ALA A 1 206 ? 3.041 16.114 -8.896 1.00 96.12 206 ALA A C 1
ATOM 1607 O O . ALA A 1 206 ? 3.338 16.473 -10.036 1.00 96.12 206 ALA A O 1
ATOM 1608 N N . GLN A 1 207 ? 3.893 15.435 -8.113 1.00 95.75 207 GLN A N 1
ATOM 1609 C CA . GLN A 1 207 ? 5.209 14.975 -8.583 1.00 95.75 207 GLN A CA 1
ATOM 1610 C C . GLN A 1 207 ? 5.060 13.985 -9.743 1.00 95.75 207 GLN A C 1
ATOM 1612 O O . GLN A 1 207 ? 5.722 14.136 -10.772 1.00 95.75 207 GLN A O 1
ATOM 1617 N N . PHE A 1 208 ? 4.157 13.007 -9.634 1.00 93.94 208 PHE A N 1
ATOM 1618 C CA . PHE A 1 208 ? 3.955 12.046 -10.716 1.00 93.94 208 PHE A CA 1
ATOM 1619 C C . PHE A 1 208 ? 3.428 12.703 -11.997 1.00 93.94 208 PHE A C 1
ATOM 1621 O O . PHE A 1 208 ? 3.930 12.430 -13.086 1.00 93.94 208 PHE A O 1
ATOM 1628 N N . ARG A 1 209 ? 2.505 13.663 -11.884 1.00 90.88 209 ARG A N 1
ATOM 1629 C CA . ARG A 1 209 ? 1.993 14.431 -13.034 1.00 90.88 209 ARG A CA 1
ATOM 1630 C C . ARG A 1 209 ? 3.083 15.219 -13.758 1.00 90.88 209 ARG A C 1
ATOM 1632 O O . ARG A 1 209 ? 3.001 15.392 -14.970 1.00 90.88 209 ARG A O 1
ATOM 1639 N N . SER A 1 210 ? 4.127 15.657 -13.053 1.00 91.19 210 SER A N 1
ATOM 1640 C CA . SER A 1 210 ? 5.299 16.291 -13.668 1.00 91.19 210 SER A CA 1
ATOM 1641 C C . SER A 1 210 ? 6.363 15.288 -14.142 1.00 91.19 210 SER A C 1
ATOM 1643 O O . SER A 1 210 ? 7.500 15.688 -14.386 1.00 91.19 210 SER A O 1
ATOM 1645 N N . ARG A 1 211 ? 6.033 13.989 -14.222 1.00 89.25 211 ARG A N 1
ATOM 1646 C CA . ARG A 1 211 ? 6.945 12.865 -14.514 1.00 89.25 211 ARG A CA 1
ATOM 1647 C C . ARG A 1 211 ? 8.172 12.796 -13.595 1.00 89.25 211 ARG A C 1
ATOM 1649 O O . ARG A 1 211 ? 9.231 12.312 -13.989 1.00 89.25 211 ARG A O 1
ATOM 1656 N N . SER A 1 212 ? 8.039 13.288 -12.365 1.00 89.81 212 SER A N 1
ATOM 1657 C CA . SER A 1 212 ? 9.055 13.159 -11.320 1.00 89.81 212 SER A CA 1
ATOM 1658 C C . SER A 1 212 ? 8.894 11.815 -10.614 1.00 89.81 212 SER A C 1
ATOM 1660 O O . SER A 1 212 ? 7.784 11.419 -10.271 1.00 89.81 212 SER A O 1
ATOM 1662 N N . THR A 1 213 ? 10.004 11.135 -10.330 1.00 82.75 213 THR A N 1
ATOM 1663 C CA . THR A 1 213 ? 10.033 9.884 -9.548 1.00 82.75 213 THR A CA 1
ATOM 1664 C C . THR A 1 213 ? 10.099 10.125 -8.036 1.00 82.75 213 THR A C 1
ATOM 1666 O O . THR A 1 213 ? 10.299 9.191 -7.268 1.00 82.75 213 THR A O 1
ATOM 1669 N N . LYS A 1 214 ? 9.957 11.382 -7.588 1.00 90.31 214 LYS A N 1
ATOM 1670 C CA . LYS A 1 214 ? 10.012 11.760 -6.164 1.00 90.31 214 LYS A CA 1
ATOM 1671 C C . LYS A 1 214 ? 8.707 11.514 -5.404 1.00 90.31 214 LYS A C 1
ATOM 1673 O O . LYS A 1 214 ? 8.687 11.716 -4.192 1.00 90.31 214 LYS A O 1
ATOM 1678 N N . GLY A 1 215 ? 7.625 11.169 -6.099 1.00 93.62 215 GLY A N 1
ATOM 1679 C CA . GLY A 1 215 ? 6.382 10.780 -5.442 1.00 93.62 215 GLY A CA 1
ATOM 1680 C C . GLY A 1 215 ? 6.543 9.455 -4.695 1.00 93.62 215 GLY A C 1
ATOM 1681 O O . GLY A 1 215 ? 7.377 8.619 -5.041 1.00 93.62 215 GLY A O 1
ATOM 1682 N N . ASP A 1 216 ? 5.742 9.276 -3.654 1.00 96.75 216 ASP A N 1
ATOM 1683 C CA . ASP A 1 216 ? 5.658 8.027 -2.906 1.00 96.75 216 ASP A CA 1
ATOM 1684 C C . ASP A 1 216 ? 4.855 6.990 -3.708 1.00 96.75 216 ASP A C 1
ATOM 1686 O O . ASP A 1 216 ? 3.706 7.235 -4.086 1.00 96.75 216 ASP A O 1
ATOM 1690 N N . PHE A 1 217 ? 5.466 5.832 -3.966 1.00 97.19 217 PHE A N 1
ATOM 1691 C CA . PHE A 1 217 ? 4.872 4.732 -4.724 1.00 97.19 217 PHE A CA 1
ATOM 1692 C C . PHE A 1 217 ? 3.557 4.236 -4.107 1.00 97.19 217 PHE A C 1
ATOM 1694 O O . PHE A 1 217 ? 2.637 3.897 -4.849 1.00 97.19 217 PHE A O 1
ATOM 1701 N N . MET A 1 218 ? 3.418 4.262 -2.776 1.00 97.94 218 MET A N 1
ATOM 1702 C CA . MET A 1 218 ? 2.190 3.825 -2.098 1.00 97.94 218 MET A CA 1
ATOM 1703 C C . MET A 1 218 ? 0.988 4.704 -2.447 1.00 97.94 218 MET A C 1
ATOM 1705 O O . MET A 1 218 ? -0.132 4.212 -2.536 1.00 97.94 218 MET A O 1
ATOM 1709 N N . VAL A 1 219 ? 1.203 5.987 -2.756 1.00 98.38 219 VAL A N 1
ATOM 1710 C CA . VAL A 1 219 ? 0.125 6.857 -3.252 1.00 98.38 219 VAL A CA 1
ATOM 1711 C C . VAL A 1 219 ? -0.393 6.361 -4.605 1.00 98.38 219 VAL A C 1
ATOM 1713 O O . VAL A 1 219 ? -1.602 6.321 -4.820 1.00 98.38 219 VAL A O 1
ATOM 1716 N N . SER A 1 220 ? 0.502 5.912 -5.490 1.00 97.69 220 SER A N 1
ATOM 1717 C CA . SER A 1 220 ? 0.112 5.323 -6.775 1.00 97.69 220 SER A CA 1
ATOM 1718 C C . SER A 1 220 ? -0.568 3.960 -6.611 1.00 97.69 220 SER A C 1
ATOM 1720 O O . SER A 1 220 ? -1.482 3.640 -7.368 1.00 97.69 220 SER A O 1
ATOM 1722 N N . VAL A 1 221 ? -0.185 3.168 -5.603 1.00 98.31 221 VAL A N 1
ATOM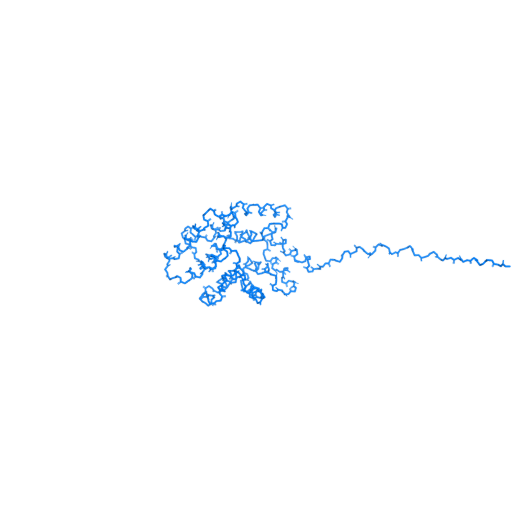 1723 C CA . VAL A 1 221 ? -0.890 1.921 -5.259 1.00 98.31 221 VAL A CA 1
ATOM 1724 C C . VAL A 1 221 ? -2.351 2.211 -4.918 1.00 98.31 221 VAL A C 1
ATOM 1726 O O . VAL A 1 221 ? -3.243 1.595 -5.497 1.00 98.31 221 VAL A O 1
ATOM 1729 N N . VAL A 1 222 ? -2.609 3.181 -4.034 1.00 98.25 222 VAL A N 1
ATOM 1730 C CA . VAL A 1 222 ? -3.981 3.564 -3.660 1.00 98.25 222 VAL A CA 1
ATOM 1731 C C . VAL A 1 222 ? -4.761 4.086 -4.868 1.00 98.25 222 VAL A C 1
ATOM 1733 O O . VAL A 1 222 ? -5.911 3.700 -5.062 1.00 98.25 222 VAL A O 1
ATOM 1736 N N . GLU A 1 223 ? -4.137 4.902 -5.719 1.00 97.00 223 GLU A N 1
ATOM 1737 C CA . GLU A 1 223 ? -4.762 5.398 -6.952 1.00 97.00 223 GLU A CA 1
ATOM 1738 C C . GLU A 1 223 ? -5.142 4.252 -7.907 1.00 97.00 223 GLU A C 1
ATOM 1740 O O . GLU A 1 223 ? -6.270 4.210 -8.396 1.00 97.00 223 GLU A O 1
ATOM 1745 N N . ASN A 1 224 ? -4.259 3.267 -8.104 1.00 97.44 224 ASN A N 1
ATOM 1746 C CA . ASN A 1 224 ? -4.545 2.076 -8.909 1.00 97.44 224 ASN A CA 1
ATOM 1747 C C . ASN A 1 224 ? -5.689 1.226 -8.325 1.00 97.44 224 ASN A C 1
ATOM 1749 O O . ASN A 1 224 ? -6.479 0.669 -9.087 1.00 97.44 224 ASN A O 1
ATOM 1753 N N . ILE A 1 225 ? -5.797 1.117 -6.996 1.00 95.94 225 ILE A N 1
ATOM 1754 C CA . ILE A 1 225 ? -6.899 0.395 -6.340 1.00 95.94 225 ILE A CA 1
ATOM 1755 C C . ILE A 1 225 ? -8.229 1.120 -6.574 1.00 95.94 225 ILE A C 1
ATOM 1757 O O . ILE A 1 225 ? -9.203 0.485 -6.976 1.00 95.94 225 ILE A O 1
ATOM 1761 N N . VAL A 1 226 ? -8.266 2.440 -6.369 1.00 94.62 226 VAL A N 1
ATOM 1762 C CA . VAL A 1 226 ? -9.485 3.252 -6.530 1.00 94.62 226 VAL A CA 1
ATOM 1763 C C . VAL A 1 226 ? -9.969 3.263 -7.978 1.00 94.62 226 VAL A C 1
ATOM 1765 O O . VAL A 1 226 ? -11.163 3.118 -8.209 1.00 94.62 226 VAL A O 1
ATOM 1768 N N . LEU A 1 227 ? -9.067 3.378 -8.958 1.00 91.69 227 LEU A N 1
ATOM 1769 C CA . LEU A 1 227 ? -9.423 3.397 -10.386 1.00 91.69 227 LEU A CA 1
ATOM 1770 C C . LEU A 1 227 ? -9.982 2.063 -10.911 1.00 91.69 227 LEU A C 1
ATOM 1772 O O . LEU A 1 227 ? -10.497 2.016 -12.028 1.00 91.69 227 LEU A O 1
ATOM 1776 N N . ARG A 1 228 ? -9.848 0.974 -10.146 1.00 79.81 228 ARG A N 1
ATOM 1777 C CA . ARG A 1 228 ? -10.307 -0.365 -10.535 1.00 79.81 228 ARG A CA 1
ATOM 1778 C C . ARG A 1 228 ? -11.740 -0.677 -10.082 1.00 79.81 228 ARG A C 1
ATOM 1780 O O . ARG A 1 228 ? -12.315 -1.638 -10.597 1.00 79.81 228 ARG A O 1
ATOM 1787 N N . GLN A 1 229 ? -12.259 0.061 -9.100 1.00 63.69 229 GLN A N 1
ATOM 1788 C CA . GLN A 1 229 ? -13.600 -0.110 -8.525 1.00 63.69 229 GLN A CA 1
ATOM 1789 C C . GLN A 1 229 ? -14.650 0.645 -9.343 1.00 63.69 229 GLN A C 1
ATOM 1791 O O . GLN A 1 229 ? -15.764 0.093 -9.482 1.00 63.69 229 GLN A O 1
#

Organism: NCBI:txid722753

pLDDT: mean 85.51, std 17.23, range [39.53, 98.62]

Secondary structure (DSSP, 8-state):
-PPPP----------SSSS------HHHHHHHHHHHHHHTS--HHHHHHHHHTSPP-TT-HHHHHHHHHHT-HHHHHHHHHHHHTT-TT-HHHHHHHHHHHHHH-TT-HHHHHTTS---TT-S-HHHHHHHHHHHHHHH---HHHHHHHHHHHHHTTTTS-HHHHHHHHHHHHHHHHHHT--BTTB-HHHHHHHHHHSHHHHHHHHHHHTT-TTS-HHHHHHHHHHTT-

Sequence (229 aa):
MTPLLYILPPFLLLCTTTYALSLSNPSAETYRSAYDEFVFNHNPKNALALYDSLPPSPYLWQRGLAAYCAGEYLTAVEQFRFDKKINGNDGEESLWEFASSSKAAPNSGASFLSALPVSSRDSRRVVRDSVALYRDYISSKSGRDRERILVDFLSSFNGESEKDIFYADMYLGLLLDSTGSDSGSLTSHSYYSSALATSYAKASLAQFRSRSTKGDFMVSVVENIVLRQ

Foldseek 3Di:
DDDDDDDDDDDDDDDPPPPPPPPDPVLVVLQVVLVCCLQVVLHLPVSLVSLVPHDDDLVPLVNLLSCVLVLVLVSNLVSLVSVCVVVVLDLVSLLSNLLSVCSVPVPCNVVSLVVNPCNPPDPDPLSNLLSVLLNQLVPDPDPVSNVVSLVVQQVVCVVPDLQSLLSNLQSQLSSCNSNVPDDDPRHSLVSLVSSCPGPLLVVLSVCVVVVHPPHDVVSSSSVSNNVVD

Mean predicted aligned error: 8.56 Å